Protein AF-A0AAN0NEW0-F1 (afdb_monomer)

Sequence (200 aa):
MQKIYENGGMSIIAPVAFVFGSNIGTTITKIFASIGGSASARRASLFHTLFNVFGAVIMMFFIVPYSNFILYVNGMMGGSNAMAIGVAHFFFNLIFCILVIPFVPSFIKLLKVIIPGEDKIKNRDKLEPLDEEIISRFPEGALRLVKDRTIVMVDLVHESLEASQSYLRTKDKEDYDVVMQLEEMVNKIDTNLTAYLRKL

Structure (mmCIF, N/CA/C/O backbone):
data_AF-A0AAN0NEW0-F1
#
_entry.id   AF-A0AAN0NEW0-F1
#
loop_
_atom_site.group_PDB
_atom_site.id
_atom_site.type_symbol
_atom_site.label_atom_id
_atom_site.label_alt_id
_atom_site.label_comp_id
_atom_site.label_asym_id
_atom_site.label_entity_id
_atom_site.label_seq_id
_atom_site.pdbx_PDB_ins_code
_atom_site.Cartn_x
_atom_site.Cartn_y
_atom_site.Cartn_z
_atom_site.occupancy
_atom_site.B_iso_or_equiv
_atom_site.auth_seq_id
_atom_site.auth_comp_id
_atom_site.auth_asym_id
_atom_site.auth_atom_id
_atom_site.pdbx_PDB_model_num
ATOM 1 N N . MET A 1 1 ? 22.037 -11.808 -15.648 1.00 68.69 1 MET A N 1
ATOM 2 C CA . MET A 1 1 ? 21.034 -11.279 -16.592 1.00 68.69 1 MET A CA 1
ATOM 3 C C . MET A 1 1 ? 21.411 -9.868 -17.028 1.00 68.69 1 MET A C 1
ATOM 5 O O . MET A 1 1 ? 21.916 -9.725 -18.128 1.00 68.69 1 MET A O 1
ATOM 9 N N . GLN A 1 2 ? 21.334 -8.875 -16.137 1.00 73.94 2 GLN A N 1
ATOM 10 C CA . GLN A 1 2 ? 21.764 -7.495 -16.402 1.00 73.94 2 GLN A CA 1
ATOM 11 C C . GLN A 1 2 ? 23.167 -7.390 -17.038 1.00 73.94 2 GLN A C 1
ATOM 13 O O . GLN A 1 2 ? 23.287 -6.849 -18.128 1.00 73.94 2 GLN A O 1
ATOM 18 N N . LYS A 1 3 ? 24.184 -8.055 -16.468 1.00 77.31 3 LYS A N 1
ATOM 19 C CA . LYS A 1 3 ? 25.544 -8.109 -17.048 1.00 77.31 3 LYS A CA 1
ATOM 20 C C . LYS A 1 3 ? 25.629 -8.702 -18.467 1.00 77.31 3 LYS A C 1
ATOM 22 O O . LYS A 1 3 ? 26.545 -8.384 -19.212 1.00 77.31 3 LYS A O 1
ATOM 27 N N . ILE A 1 4 ? 24.706 -9.590 -18.844 1.00 78.44 4 ILE A N 1
ATOM 28 C CA . ILE A 1 4 ? 24.683 -10.216 -20.179 1.00 78.44 4 ILE A CA 1
ATOM 29 C C . ILE A 1 4 ? 24.118 -9.223 -21.199 1.00 78.44 4 ILE A C 1
ATOM 31 O O . ILE A 1 4 ? 24.664 -9.095 -22.290 1.00 78.44 4 ILE A O 1
ATOM 35 N N . TYR A 1 5 ? 23.068 -8.484 -20.827 1.00 81.56 5 TYR A N 1
ATOM 36 C CA . TYR A 1 5 ? 22.511 -7.413 -21.653 1.00 81.56 5 TYR A CA 1
ATOM 37 C C . TYR A 1 5 ? 23.454 -6.211 -21.776 1.00 81.56 5 TYR A C 1
ATOM 39 O O . TYR A 1 5 ? 23.641 -5.676 -22.866 1.00 81.56 5 TYR A O 1
ATOM 47 N N . GLU A 1 6 ? 24.108 -5.824 -20.680 1.00 77.31 6 GLU A N 1
ATOM 48 C CA . GLU A 1 6 ? 25.121 -4.763 -20.670 1.00 77.31 6 GLU A CA 1
ATOM 49 C C . GLU A 1 6 ? 26.241 -5.038 -21.679 1.00 77.31 6 GLU A C 1
ATOM 51 O O . GLU A 1 6 ? 26.616 -4.142 -22.428 1.00 77.31 6 GLU A O 1
ATOM 56 N N . ASN A 1 7 ? 26.678 -6.295 -21.784 1.00 81.50 7 ASN A N 1
ATOM 57 C CA . ASN A 1 7 ? 27.694 -6.736 -22.741 1.00 81.50 7 ASN A CA 1
ATOM 58 C C . ASN A 1 7 ? 27.144 -7.040 -24.153 1.00 81.50 7 ASN A C 1
ATOM 60 O O . ASN A 1 7 ? 27.862 -7.599 -24.977 1.00 81.50 7 ASN A O 1
ATOM 64 N N . GLY A 1 8 ? 25.873 -6.732 -24.437 1.00 78.12 8 GLY A N 1
ATOM 65 C CA . GLY A 1 8 ? 25.247 -6.950 -25.748 1.00 78.12 8 GLY A CA 1
ATOM 66 C C . GLY A 1 8 ? 24.925 -8.412 -26.082 1.00 78.12 8 GLY A C 1
ATOM 67 O O . GLY A 1 8 ? 24.536 -8.716 -27.204 1.00 78.12 8 GLY A O 1
ATOM 68 N N . GLY A 1 9 ? 25.049 -9.329 -25.120 1.00 78.62 9 GLY A N 1
ATOM 69 C CA . GLY A 1 9 ? 24.850 -10.767 -25.322 1.00 78.62 9 GLY A CA 1
ATOM 70 C C . GLY A 1 9 ? 23.386 -11.214 -25.408 1.00 78.62 9 GLY A C 1
ATOM 71 O O . GLY A 1 9 ? 23.127 -12.407 -25.542 1.00 78.62 9 GLY A O 1
ATOM 72 N N . MET A 1 10 ? 22.419 -10.297 -25.288 1.00 84.81 10 MET A N 1
ATOM 73 C CA . MET A 1 10 ? 20.991 -10.606 -25.415 1.00 84.81 10 MET A CA 1
ATOM 74 C C . MET A 1 10 ? 20.164 -9.388 -25.847 1.00 84.81 10 MET A C 1
ATOM 76 O O . MET A 1 10 ? 20.589 -8.250 -25.681 1.00 84.81 10 MET A O 1
ATOM 80 N N . SER A 1 11 ? 18.960 -9.625 -26.375 1.00 87.50 11 SER A N 1
ATOM 81 C CA . SER A 1 11 ? 17.995 -8.567 -26.712 1.00 87.50 11 SER A CA 1
ATOM 82 C C . SER A 1 11 ? 17.301 -8.006 -25.463 1.00 87.50 11 SER A C 1
ATOM 84 O O . SER A 1 11 ? 17.088 -8.741 -24.499 1.00 87.50 11 SER A O 1
ATOM 86 N N . ILE A 1 12 ? 16.881 -6.734 -25.513 1.00 88.75 12 ILE A N 1
ATOM 87 C CA . ILE A 1 12 ? 16.161 -6.005 -24.445 1.00 88.75 12 ILE A CA 1
ATOM 88 C C . ILE A 1 12 ? 14.843 -6.677 -24.013 1.00 88.75 12 ILE A C 1
ATOM 90 O O . ILE A 1 12 ? 14.395 -6.490 -22.883 1.00 88.75 12 ILE A O 1
ATOM 94 N N . ILE A 1 13 ? 14.263 -7.525 -24.868 1.00 91.50 13 ILE A N 1
ATOM 95 C CA . ILE A 1 13 ? 13.018 -8.256 -24.586 1.00 91.50 13 ILE A CA 1
ATOM 96 C C . ILE A 1 13 ? 13.160 -9.117 -23.328 1.00 91.50 13 ILE A C 1
ATOM 98 O O . ILE A 1 13 ? 12.266 -9.156 -22.487 1.00 91.50 13 ILE A O 1
ATOM 102 N N . ALA A 1 14 ? 14.294 -9.796 -23.170 1.00 91.19 14 ALA A N 1
ATOM 103 C CA . ALA A 1 14 ? 14.506 -10.662 -22.022 1.00 91.19 14 ALA A CA 1
ATOM 104 C C . ALA A 1 14 ? 14.656 -9.858 -20.711 1.00 91.19 14 ALA A C 1
ATOM 106 O O . ALA A 1 14 ? 13.992 -10.219 -19.737 1.00 91.19 14 ALA A O 1
ATOM 107 N N . PRO A 1 15 ? 15.465 -8.774 -20.640 1.00 90.81 15 PRO A N 1
ATOM 108 C CA . PRO A 1 15 ? 15.496 -7.908 -19.462 1.00 90.81 15 PRO A CA 1
ATOM 109 C C . PRO A 1 15 ? 14.122 -7.341 -19.112 1.00 90.81 15 PRO A C 1
ATOM 111 O O . PRO A 1 15 ? 13.747 -7.358 -17.945 1.00 90.81 15 PRO A O 1
ATOM 114 N N . VAL A 1 16 ? 13.338 -6.925 -20.108 1.00 93.38 16 VAL A N 1
ATOM 115 C CA . VAL A 1 16 ? 11.961 -6.444 -19.920 1.00 93.38 16 VAL A CA 1
ATOM 116 C C . VAL A 1 16 ? 11.040 -7.531 -19.350 1.00 93.38 16 VAL A C 1
ATOM 118 O O . VAL A 1 16 ? 10.308 -7.271 -18.397 1.00 93.38 16 VAL A O 1
ATOM 121 N N . ALA A 1 17 ? 11.099 -8.765 -19.857 1.00 92.69 17 ALA A N 1
ATOM 122 C CA . ALA A 1 17 ? 10.340 -9.881 -19.283 1.00 92.69 17 ALA A CA 1
ATOM 123 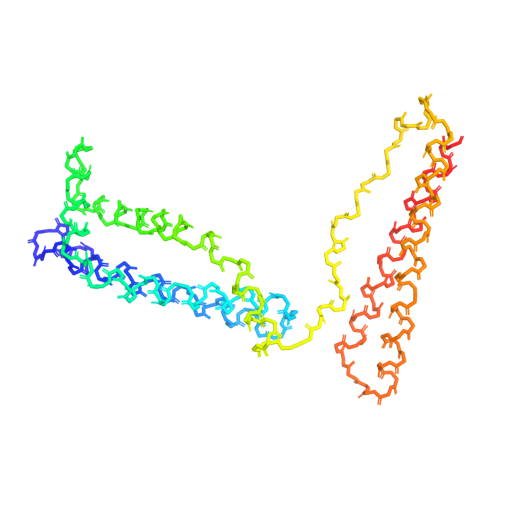C C . ALA A 1 17 ? 10.710 -10.118 -17.808 1.00 92.69 17 ALA A C 1
ATOM 125 O O . ALA A 1 17 ? 9.843 -10.376 -16.970 1.00 92.69 17 ALA A O 1
ATOM 126 N N . PHE A 1 18 ? 11.997 -9.985 -17.472 1.00 91.94 18 PHE A N 1
ATOM 127 C CA . PHE A 1 18 ? 12.466 -10.088 -16.093 1.00 91.94 18 PHE A CA 1
ATOM 128 C C . PHE A 1 18 ? 11.947 -8.940 -15.216 1.00 91.94 18 PHE A C 1
ATOM 130 O O . PHE A 1 18 ? 11.547 -9.187 -14.081 1.00 91.94 18 PHE A O 1
ATOM 137 N N . VAL A 1 19 ? 11.886 -7.710 -15.741 1.00 91.94 19 VAL A N 1
ATOM 138 C CA . VAL A 1 19 ? 11.247 -6.565 -15.068 1.00 91.94 19 VAL A CA 1
ATOM 139 C C . VAL A 1 19 ? 9.801 -6.900 -14.695 1.00 91.94 19 VAL A C 1
ATOM 141 O O . VAL A 1 19 ? 9.413 -6.723 -13.540 1.00 91.94 19 VAL A O 1
ATOM 144 N N . PHE A 1 20 ? 9.019 -7.453 -15.628 1.00 93.00 20 PHE A N 1
ATOM 145 C CA . PHE A 1 20 ? 7.628 -7.839 -15.363 1.00 93.00 20 PHE A CA 1
ATOM 146 C C . PHE A 1 20 ? 7.534 -8.912 -14.272 1.00 93.00 20 PHE A C 1
ATOM 148 O O . PHE A 1 20 ? 6.753 -8.768 -13.333 1.00 93.00 20 PHE A O 1
ATOM 155 N N . GLY A 1 21 ? 8.378 -9.947 -14.339 1.00 91.38 21 GLY A N 1
ATOM 156 C CA . GLY A 1 21 ? 8.444 -10.989 -13.311 1.00 91.38 21 GLY A CA 1
ATOM 157 C C . GLY A 1 21 ? 8.857 -10.458 -11.933 1.00 91.38 21 GLY A C 1
ATOM 158 O O . GLY A 1 21 ? 8.284 -10.857 -10.921 1.00 91.38 21 GLY A O 1
ATOM 159 N N . SER A 1 22 ? 9.797 -9.513 -11.878 1.00 90.50 22 SER A N 1
ATOM 160 C CA . SER A 1 22 ? 10.233 -8.860 -10.637 1.00 90.50 22 SER A CA 1
ATOM 161 C C . SER A 1 22 ? 9.101 -8.056 -9.980 1.00 90.50 22 SER A C 1
ATOM 163 O O . SER A 1 22 ? 8.902 -8.130 -8.765 1.00 90.50 22 SER A O 1
ATOM 165 N N . ASN A 1 23 ? 8.281 -7.361 -10.776 1.00 87.50 23 ASN A N 1
ATOM 166 C CA . ASN A 1 23 ? 7.107 -6.648 -10.262 1.00 87.50 23 ASN A CA 1
ATOM 167 C C . ASN A 1 23 ? 6.055 -7.595 -9.665 1.00 87.50 23 ASN A C 1
ATOM 169 O O . ASN A 1 23 ? 5.386 -7.220 -8.707 1.00 87.50 23 ASN A O 1
ATOM 173 N N . ILE A 1 24 ? 5.952 -8.836 -10.152 1.00 90.81 24 ILE A N 1
ATOM 174 C CA . ILE A 1 24 ? 5.159 -9.880 -9.485 1.00 90.81 24 ILE A CA 1
ATOM 175 C C . ILE A 1 24 ? 5.851 -10.325 -8.190 1.00 90.81 24 ILE A C 1
ATOM 177 O O . ILE A 1 24 ? 5.237 -10.314 -7.124 1.00 90.81 24 ILE A O 1
ATOM 181 N N . GLY A 1 25 ? 7.135 -10.686 -8.257 1.00 88.56 25 GLY A N 1
ATOM 182 C CA . GLY A 1 25 ? 7.880 -11.254 -7.129 1.00 88.56 25 GLY A CA 1
ATOM 183 C C . GLY A 1 25 ? 7.919 -10.350 -5.893 1.00 88.56 25 GLY A C 1
ATOM 184 O O . GLY A 1 25 ? 7.732 -10.824 -4.774 1.00 88.56 25 GLY A O 1
ATOM 185 N N . THR A 1 26 ? 8.068 -9.036 -6.080 1.00 88.75 26 THR A N 1
ATOM 186 C CA . THR A 1 26 ? 8.086 -8.048 -4.981 1.00 88.75 26 THR A CA 1
ATOM 187 C C . THR A 1 26 ? 6.772 -7.953 -4.195 1.00 88.75 26 THR A C 1
ATOM 189 O O . THR A 1 26 ? 6.760 -7.436 -3.076 1.00 88.75 26 THR A O 1
ATOM 192 N N . THR A 1 27 ? 5.661 -8.469 -4.731 1.00 90.12 27 THR A N 1
ATOM 193 C CA . THR A 1 27 ? 4.361 -8.451 -4.037 1.00 90.12 27 THR A CA 1
ATOM 194 C C . THR A 1 27 ? 4.189 -9.567 -3.018 1.00 90.12 27 THR A C 1
ATOM 196 O O . THR A 1 27 ? 3.452 -9.393 -2.048 1.00 90.12 27 THR A O 1
ATOM 199 N N . ILE A 1 28 ? 4.920 -10.673 -3.170 1.00 88.88 28 ILE A N 1
ATOM 200 C CA . ILE A 1 28 ? 4.815 -11.844 -2.292 1.00 88.88 28 ILE A CA 1
ATOM 201 C C . ILE A 1 28 ? 5.146 -11.464 -0.844 1.00 88.88 28 ILE A C 1
ATOM 203 O O . ILE A 1 28 ? 4.418 -11.825 0.080 1.00 88.88 28 ILE A O 1
ATOM 207 N N . THR A 1 29 ? 6.183 -10.650 -0.636 1.00 86.50 29 THR A N 1
ATOM 208 C CA . THR A 1 29 ? 6.555 -10.156 0.698 1.00 86.50 29 THR A CA 1
ATOM 209 C C . THR A 1 29 ? 5.433 -9.342 1.345 1.00 86.50 29 THR A C 1
ATOM 211 O O . THR A 1 29 ? 5.229 -9.440 2.551 1.00 86.50 29 THR A O 1
ATOM 214 N N . LYS A 1 30 ? 4.659 -8.577 0.562 1.00 85.81 30 LYS A N 1
ATOM 215 C CA . LYS A 1 30 ? 3.513 -7.809 1.079 1.00 85.81 30 LYS A CA 1
ATOM 216 C C . LYS A 1 30 ? 2.357 -8.709 1.493 1.00 85.81 30 LYS A C 1
ATOM 218 O O . LYS A 1 30 ? 1.682 -8.396 2.469 1.00 85.81 30 LYS A O 1
ATOM 223 N N . ILE A 1 31 ? 2.136 -9.815 0.779 1.00 89.75 31 ILE A N 1
ATOM 224 C CA . ILE A 1 31 ? 1.160 -10.824 1.201 1.00 89.75 31 ILE A CA 1
ATOM 225 C C . ILE A 1 31 ? 1.572 -11.379 2.560 1.00 89.75 31 ILE A C 1
ATOM 227 O O . ILE A 1 31 ? 0.778 -11.288 3.493 1.00 89.75 31 ILE A O 1
ATOM 231 N N . PHE A 1 32 ? 2.812 -11.859 2.701 1.00 88.75 32 PHE A N 1
ATOM 232 C CA . PHE A 1 32 ? 3.301 -12.392 3.975 1.00 88.75 32 PHE A CA 1
ATOM 233 C C . PHE A 1 32 ? 3.226 -11.366 5.107 1.00 88.75 32 PHE A C 1
ATOM 235 O O . PHE A 1 32 ? 2.726 -11.689 6.178 1.00 88.75 32 PHE A O 1
ATOM 242 N N . ALA A 1 33 ? 3.629 -10.118 4.855 1.00 80.81 33 ALA A N 1
ATOM 243 C CA . ALA A 1 33 ? 3.559 -9.039 5.839 1.00 80.81 33 ALA A CA 1
ATOM 244 C C . ALA A 1 33 ? 2.123 -8.688 6.269 1.00 80.81 33 ALA A C 1
ATOM 246 O O . ALA A 1 33 ? 1.928 -8.119 7.337 1.00 80.81 33 ALA A O 1
ATOM 247 N N . SER A 1 34 ? 1.116 -9.005 5.450 1.00 86.50 34 SER A N 1
ATOM 248 C CA . SER A 1 34 ? -0.291 -8.769 5.790 1.00 86.50 34 SER A CA 1
ATOM 249 C C . SER A 1 34 ? -0.950 -9.918 6.558 1.00 86.50 34 SER A C 1
ATOM 251 O O . SER A 1 34 ? -2.066 -9.753 7.053 1.00 86.50 34 SER A O 1
ATOM 253 N N . ILE A 1 35 ? -0.296 -11.082 6.663 1.00 83.25 35 ILE A N 1
ATOM 254 C CA . ILE A 1 35 ? -0.804 -12.209 7.452 1.00 83.25 35 ILE A CA 1
ATOM 255 C C . ILE A 1 35 ? -0.769 -11.808 8.931 1.00 83.25 35 ILE A C 1
ATOM 257 O O . ILE A 1 35 ? 0.283 -11.462 9.455 1.00 83.25 35 ILE A O 1
ATOM 261 N N . GLY A 1 36 ? -1.930 -11.836 9.590 1.00 73.38 36 GLY A N 1
ATOM 262 C CA . GLY A 1 36 ? -2.089 -11.354 10.968 1.00 73.38 36 GLY A CA 1
ATOM 263 C C . GLY A 1 36 ? -2.292 -9.839 11.099 1.00 73.38 36 GLY A C 1
ATOM 264 O O . GLY A 1 36 ? -2.377 -9.339 12.213 1.00 73.38 36 GLY A O 1
ATOM 265 N N . GLY A 1 37 ? -2.376 -9.103 9.984 1.00 73.25 37 GLY A N 1
ATOM 266 C CA . GLY A 1 37 ? -2.758 -7.690 9.970 1.00 73.25 37 GLY A CA 1
ATOM 267 C C . GLY A 1 37 ? -4.266 -7.469 9.793 1.00 73.25 37 GLY A C 1
ATOM 268 O O . GLY A 1 37 ? -5.040 -8.403 9.553 1.00 73.25 37 GLY A O 1
ATOM 269 N N . SER A 1 38 ? -4.678 -6.198 9.830 1.00 78.06 38 SER A N 1
ATOM 270 C CA . SER A 1 38 ? -6.080 -5.791 9.671 1.00 78.06 38 SER A CA 1
ATOM 271 C C . SER A 1 38 ? -6.702 -6.272 8.345 1.00 78.06 38 SER A C 1
ATOM 273 O O . SER A 1 38 ? -6.009 -6.622 7.381 1.00 78.06 38 SER A O 1
ATOM 275 N N . ALA A 1 39 ? -8.033 -6.302 8.253 1.00 81.75 39 ALA A N 1
ATOM 276 C CA . ALA A 1 39 ? -8.728 -6.574 6.997 1.00 81.75 39 ALA A CA 1
ATOM 277 C C . ALA A 1 39 ? -8.363 -5.547 5.907 1.00 81.75 39 ALA A C 1
ATOM 279 O O . ALA A 1 39 ? -8.205 -5.943 4.752 1.00 81.75 39 ALA A O 1
ATOM 280 N N . SER A 1 40 ? -8.144 -4.263 6.223 1.00 81.00 40 SER A N 1
ATOM 281 C CA .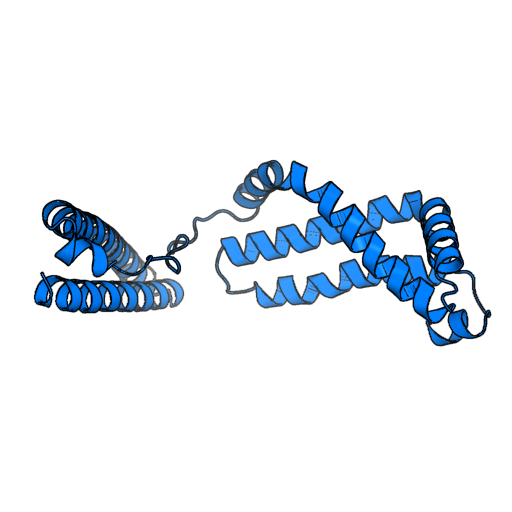 SER A 1 40 ? -7.648 -3.298 5.221 1.00 81.00 40 SER A CA 1
ATOM 282 C C . SER A 1 40 ? -6.214 -3.586 4.795 1.00 81.00 40 SER A C 1
ATOM 284 O O . SER A 1 40 ? -5.931 -3.494 3.602 1.00 81.00 40 SER A O 1
ATOM 286 N N . ALA A 1 41 ? -5.326 -3.987 5.711 1.00 82.75 41 ALA A N 1
ATOM 287 C CA . ALA A 1 41 ? -3.955 -4.368 5.363 1.00 82.75 41 ALA A CA 1
ATOM 288 C C . ALA A 1 41 ? -3.936 -5.572 4.404 1.00 82.75 41 ALA A C 1
ATOM 290 O O . ALA A 1 41 ? -3.259 -5.540 3.373 1.00 82.75 41 ALA A O 1
ATOM 291 N N . ARG A 1 42 ? -4.757 -6.593 4.683 1.00 88.12 42 ARG A N 1
ATOM 292 C CA . ARG A 1 42 ? -4.940 -7.768 3.814 1.00 88.12 42 ARG A CA 1
ATOM 293 C C . ARG A 1 42 ? -5.585 -7.414 2.470 1.00 88.12 42 ARG A C 1
ATOM 295 O O . ARG A 1 42 ? -5.179 -7.929 1.432 1.00 88.12 42 ARG A O 1
ATOM 302 N N . ARG A 1 43 ? -6.564 -6.503 2.444 1.00 90.06 43 ARG A N 1
ATOM 303 C CA . ARG A 1 43 ? -7.159 -6.011 1.186 1.00 90.06 43 ARG A CA 1
ATOM 304 C C . ARG A 1 43 ? -6.154 -5.220 0.356 1.00 90.06 43 ARG A C 1
ATOM 306 O O . ARG A 1 43 ? -6.116 -5.402 -0.856 1.00 90.06 43 ARG A O 1
ATOM 313 N N . ALA A 1 44 ? -5.337 -4.375 0.979 1.00 88.56 44 ALA A N 1
ATOM 314 C CA . ALA A 1 44 ? -4.316 -3.588 0.294 1.00 88.56 44 ALA A CA 1
ATOM 315 C C . ALA A 1 44 ? -3.198 -4.472 -0.283 1.00 88.56 44 ALA A C 1
ATOM 317 O O . ALA A 1 44 ? -2.770 -4.250 -1.418 1.00 88.56 44 ALA A O 1
ATOM 318 N N . SER A 1 45 ? -2.751 -5.498 0.450 1.00 91.25 45 SER A N 1
ATOM 319 C CA . SER A 1 45 ? -1.758 -6.455 -0.054 1.00 91.25 45 SER A CA 1
ATOM 320 C C . SER A 1 45 ? -2.308 -7.285 -1.217 1.00 91.25 45 SER A C 1
ATOM 322 O O . SER A 1 45 ? -1.633 -7.431 -2.242 1.00 91.25 45 SER A O 1
ATOM 324 N N . LEU A 1 46 ? -3.555 -7.757 -1.111 1.00 91.75 46 LEU A N 1
ATOM 325 C CA . LEU A 1 46 ? -4.224 -8.508 -2.170 1.00 91.75 46 LEU A CA 1
ATOM 326 C C . LEU A 1 46 ? -4.471 -7.641 -3.410 1.00 91.75 46 LEU A C 1
ATOM 328 O O . LEU A 1 46 ? -4.176 -8.079 -4.519 1.00 91.75 46 LEU A O 1
ATOM 332 N N . PHE A 1 47 ? -4.934 -6.399 -3.228 1.00 91.25 47 PHE A N 1
ATOM 333 C CA . PHE A 1 47 ? -5.048 -5.401 -4.294 1.00 91.25 47 PHE A CA 1
ATOM 334 C C . PHE A 1 47 ? -3.721 -5.265 -5.040 1.00 91.25 47 PHE A C 1
ATOM 336 O O . PHE A 1 47 ? -3.653 -5.482 -6.247 1.00 91.25 47 PHE A O 1
ATOM 343 N N . HIS A 1 48 ? -2.651 -4.956 -4.305 1.00 90.31 48 HIS A N 1
ATOM 344 C CA . HIS A 1 48 ? -1.340 -4.703 -4.887 1.00 90.31 48 HIS A CA 1
ATOM 345 C C . HIS A 1 48 ? -0.823 -5.914 -5.675 1.00 90.31 48 HIS A C 1
ATOM 347 O O . HIS A 1 48 ? -0.263 -5.760 -6.758 1.00 90.31 48 HIS A O 1
ATOM 353 N N . THR A 1 49 ? -1.051 -7.120 -5.157 1.00 91.38 49 THR A N 1
ATOM 354 C CA . THR A 1 49 ? -0.614 -8.363 -5.802 1.00 91.38 49 THR A CA 1
ATOM 355 C C . THR A 1 49 ? -1.408 -8.664 -7.067 1.00 91.38 49 THR A C 1
ATOM 357 O O . THR A 1 49 ? -0.811 -8.869 -8.122 1.00 91.38 49 THR A O 1
ATOM 360 N N . LEU A 1 50 ? -2.743 -8.645 -6.994 1.00 90.38 50 LEU A N 1
ATOM 361 C CA . LEU A 1 50 ? -3.603 -8.933 -8.145 1.00 90.38 50 LEU A CA 1
ATOM 362 C C . LEU A 1 50 ? -3.338 -7.968 -9.294 1.00 90.38 50 LEU A C 1
ATOM 364 O O . LEU A 1 50 ? -3.227 -8.395 -10.442 1.00 90.38 50 LEU A O 1
ATOM 368 N N . PHE A 1 51 ? -3.184 -6.682 -8.984 1.00 87.81 51 PHE A N 1
ATOM 369 C CA . PHE A 1 51 ? -2.873 -5.698 -10.002 1.00 87.81 51 PHE A CA 1
ATOM 370 C C . PHE A 1 51 ? -1.491 -5.942 -10.606 1.00 87.81 51 PHE A C 1
ATOM 372 O O . PHE A 1 51 ? -1.395 -5.968 -11.826 1.00 87.81 51 PHE A O 1
ATOM 379 N N . ASN A 1 52 ? -0.433 -6.177 -9.820 1.00 89.25 52 ASN A N 1
ATOM 380 C CA . ASN A 1 52 ? 0.901 -6.398 -10.398 1.00 89.25 52 ASN A CA 1
ATOM 381 C C . ASN A 1 52 ? 0.965 -7.663 -11.260 1.00 89.25 52 ASN A C 1
ATOM 383 O O . ASN A 1 52 ? 1.598 -7.647 -12.313 1.00 89.25 52 ASN A O 1
ATOM 387 N N . VAL A 1 53 ? 0.264 -8.729 -10.864 1.00 91.31 53 VAL A N 1
ATOM 388 C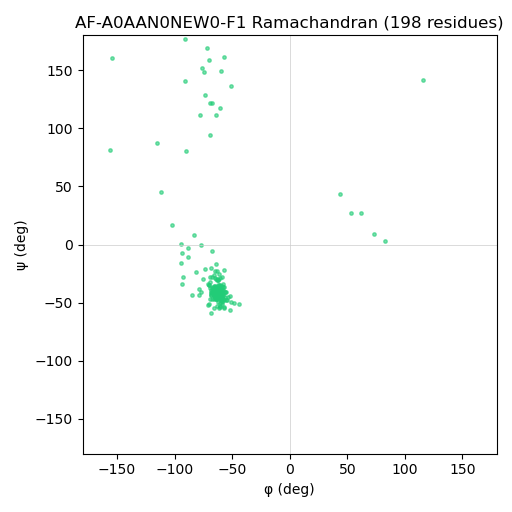 CA . VAL A 1 53 ? 0.119 -9.941 -11.684 1.00 91.31 53 VAL A CA 1
ATOM 389 C C . VAL A 1 53 ? -0.612 -9.624 -12.984 1.00 91.31 53 VAL A C 1
ATOM 391 O O . VAL A 1 53 ? -0.101 -9.915 -14.062 1.00 91.31 53 VAL A O 1
ATOM 394 N N . PHE A 1 54 ? -1.782 -8.993 -12.906 1.00 90.19 54 PHE A N 1
ATOM 395 C CA . PHE A 1 54 ? -2.590 -8.691 -14.085 1.00 90.19 54 PHE A CA 1
ATOM 396 C C . PHE A 1 54 ? -1.883 -7.719 -15.040 1.00 90.19 54 PHE A C 1
ATOM 398 O O . PHE A 1 54 ? -1.862 -7.941 -16.248 1.00 90.19 54 PHE A O 1
ATOM 405 N N . GLY A 1 55 ? -1.237 -6.685 -14.499 1.00 88.12 55 GLY A N 1
ATOM 406 C CA . GLY A 1 55 ? -0.446 -5.719 -15.255 1.00 88.12 55 GLY A CA 1
ATOM 407 C C . GLY A 1 55 ? 0.746 -6.365 -15.953 1.00 88.12 55 GLY A C 1
ATOM 408 O O . GLY A 1 55 ? 0.956 -6.122 -17.138 1.00 88.12 55 GLY A O 1
ATOM 409 N N . ALA A 1 56 ? 1.485 -7.238 -15.263 1.00 91.06 56 ALA A N 1
ATOM 410 C CA . ALA A 1 56 ? 2.582 -7.992 -15.864 1.00 91.06 56 ALA A CA 1
ATOM 411 C C . ALA A 1 56 ? 2.097 -8.937 -16.976 1.00 91.06 56 ALA A C 1
ATOM 413 O O . ALA A 1 56 ? 2.715 -8.992 -18.037 1.00 91.06 56 ALA A O 1
ATOM 414 N N . VAL A 1 57 ? 0.971 -9.633 -16.773 1.00 91.50 57 VAL A N 1
ATOM 415 C CA . VAL A 1 57 ? 0.370 -10.517 -17.786 1.00 91.50 57 VAL A CA 1
ATOM 416 C C . VAL A 1 57 ? -0.084 -9.727 -19.014 1.00 91.50 57 VAL A C 1
ATOM 418 O O . VAL A 1 57 ? 0.241 -10.119 -20.131 1.00 91.50 57 VAL A O 1
ATOM 421 N N . ILE A 1 58 ? -0.775 -8.597 -18.836 1.00 90.56 58 ILE A N 1
ATOM 422 C CA . ILE A 1 58 ? -1.176 -7.728 -19.954 1.00 90.56 58 ILE A CA 1
ATOM 423 C C . ILE A 1 58 ? 0.054 -7.223 -20.702 1.00 90.56 58 ILE A C 1
ATOM 425 O O . ILE A 1 58 ? 0.131 -7.360 -21.920 1.00 90.56 58 ILE A O 1
ATOM 429 N N . MET A 1 59 ? 1.033 -6.670 -19.985 1.00 90.69 59 MET A N 1
ATOM 430 C CA . MET A 1 59 ? 2.248 -6.125 -20.590 1.00 90.69 59 MET A CA 1
ATOM 431 C C . MET A 1 59 ? 3.063 -7.185 -21.332 1.00 90.69 59 MET A C 1
ATOM 433 O O . MET A 1 59 ? 3.747 -6.850 -22.296 1.00 90.69 59 MET A O 1
ATOM 437 N N . MET A 1 60 ? 2.944 -8.462 -20.959 1.00 91.62 60 MET A N 1
ATOM 438 C CA . MET A 1 60 ? 3.563 -9.564 -21.692 1.00 91.62 60 MET A CA 1
ATOM 439 C C . MET A 1 60 ? 3.055 -9.661 -23.138 1.00 91.62 60 MET A C 1
ATOM 441 O O . MET A 1 60 ? 3.852 -9.882 -24.047 1.00 91.62 60 MET A O 1
ATOM 445 N N . PHE A 1 61 ? 1.763 -9.416 -23.388 1.00 93.44 61 PHE A N 1
ATOM 446 C CA . PHE A 1 61 ? 1.222 -9.363 -24.755 1.00 93.44 61 PHE A CA 1
ATOM 447 C C . PHE A 1 61 ? 1.780 -8.181 -25.561 1.00 93.44 61 PHE A C 1
ATOM 449 O O . PHE A 1 61 ? 1.891 -8.256 -26.782 1.00 93.44 61 PHE A O 1
ATOM 456 N N . PHE A 1 62 ? 2.184 -7.108 -24.878 1.00 93.88 62 PHE A N 1
ATOM 457 C CA . PHE A 1 62 ? 2.757 -5.901 -25.475 1.00 93.88 62 PHE A CA 1
ATOM 458 C C . PHE A 1 62 ? 4.282 -5.832 -25.340 1.00 93.88 62 PHE A C 1
ATOM 460 O O . PHE A 1 62 ? 4.868 -4.768 -25.540 1.00 93.88 62 PHE A O 1
ATOM 467 N N . ILE A 1 63 ? 4.958 -6.945 -25.038 1.00 94.38 63 ILE A N 1
ATOM 468 C CA . ILE A 1 63 ? 6.385 -6.920 -24.702 1.00 94.38 63 ILE A CA 1
ATOM 469 C C . ILE A 1 63 ? 7.258 -6.369 -25.836 1.00 94.38 63 ILE A C 1
ATOM 471 O O . ILE A 1 63 ? 8.217 -5.645 -25.578 1.00 94.38 63 ILE A O 1
ATOM 475 N N . VAL A 1 64 ? 6.909 -6.657 -27.092 1.00 94.88 64 VAL A N 1
ATOM 476 C CA . VAL A 1 64 ? 7.633 -6.170 -28.276 1.00 94.88 64 VAL A CA 1
ATOM 477 C C . VAL A 1 64 ? 7.476 -4.653 -28.461 1.00 94.88 64 VAL A C 1
ATOM 479 O O . VAL A 1 64 ? 8.498 -3.962 -28.432 1.00 94.88 64 VAL A O 1
ATOM 482 N N . PRO A 1 65 ? 6.256 -4.088 -28.608 1.00 95.62 65 PRO A N 1
ATOM 483 C CA . PRO A 1 65 ? 6.101 -2.639 -28.749 1.00 95.62 65 PRO A CA 1
ATOM 484 C C . PRO A 1 65 ? 6.612 -1.876 -27.523 1.00 95.62 65 PRO A C 1
ATOM 486 O O . PRO A 1 65 ? 7.225 -0.821 -27.673 1.00 95.62 65 PRO A O 1
ATOM 489 N N . TYR A 1 66 ? 6.446 -2.435 -26.323 1.00 95.62 66 TYR A N 1
ATOM 490 C CA . TYR A 1 66 ? 6.995 -1.861 -25.103 1.00 95.62 66 TYR A CA 1
ATOM 491 C C . TYR A 1 66 ? 8.529 -1.822 -25.126 1.00 95.62 66 TYR A C 1
ATOM 493 O O . TYR A 1 66 ? 9.118 -0.778 -24.867 1.00 95.62 66 TYR A O 1
ATOM 501 N N . SER A 1 67 ? 9.197 -2.916 -25.504 1.00 95.25 67 SER A N 1
ATOM 502 C CA . SER A 1 67 ? 10.666 -2.953 -25.583 1.00 95.25 67 SER A CA 1
ATOM 503 C C . SER A 1 67 ? 11.217 -1.942 -26.591 1.00 95.25 67 SER A C 1
ATOM 505 O O . SER A 1 67 ? 12.207 -1.270 -26.308 1.00 95.25 67 SER A O 1
ATOM 507 N N . ASN A 1 68 ? 10.553 -1.781 -27.740 1.00 95.62 68 ASN A N 1
ATOM 508 C CA . ASN A 1 68 ? 10.922 -0.775 -28.739 1.00 95.62 68 ASN A CA 1
ATOM 509 C C . ASN A 1 68 ? 10.757 0.651 -28.201 1.00 95.62 68 ASN A C 1
ATOM 511 O O . ASN A 1 68 ? 11.627 1.494 -28.412 1.00 95.62 68 ASN A O 1
ATOM 515 N N . PHE A 1 69 ? 9.673 0.910 -27.466 1.00 96.25 69 PHE A N 1
ATOM 516 C CA . PHE A 1 69 ? 9.458 2.186 -26.790 1.00 96.25 69 PHE A CA 1
ATOM 517 C C . PHE A 1 69 ? 10.562 2.484 -25.764 1.00 96.25 69 PHE A C 1
ATOM 519 O O . PHE A 1 69 ? 11.106 3.587 -25.758 1.00 96.25 69 PHE A O 1
ATOM 526 N N . ILE A 1 70 ? 10.961 1.498 -24.953 1.00 96.56 70 ILE A N 1
ATOM 527 C CA . ILE A 1 70 ? 12.060 1.663 -23.991 1.00 96.56 70 ILE A CA 1
ATOM 528 C C . ILE A 1 70 ? 13.382 1.974 -24.696 1.00 96.56 70 ILE A C 1
ATOM 530 O O . ILE A 1 70 ? 14.086 2.887 -24.269 1.00 96.56 70 ILE A O 1
ATOM 534 N N . LEU A 1 71 ? 13.715 1.267 -25.781 1.00 95.12 71 LEU A N 1
ATOM 535 C CA . LEU A 1 71 ? 14.924 1.555 -26.559 1.00 95.12 71 LEU A CA 1
ATOM 536 C C . LEU A 1 71 ? 14.907 2.968 -27.146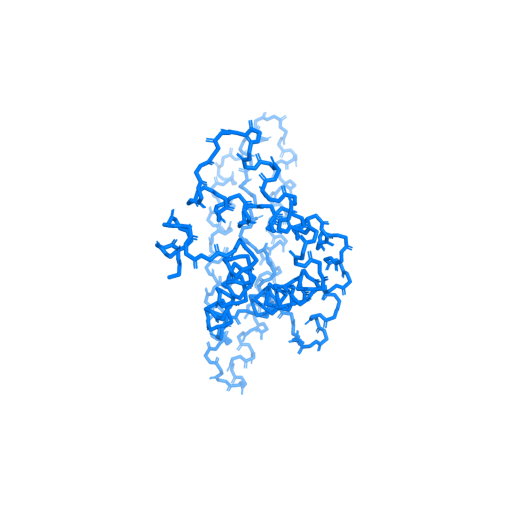 1.00 95.12 71 LEU A C 1
ATOM 538 O O . LEU A 1 71 ? 15.924 3.655 -27.093 1.00 95.12 71 LEU A O 1
ATOM 542 N N . TYR A 1 72 ? 13.760 3.411 -27.664 1.00 96.12 72 TYR A N 1
ATOM 543 C CA . TYR A 1 72 ? 13.592 4.758 -28.199 1.00 96.12 72 TYR A CA 1
ATOM 544 C C . TYR A 1 72 ? 13.834 5.827 -27.125 1.00 96.12 72 TYR A C 1
ATOM 546 O O . TYR A 1 72 ? 14.681 6.700 -27.307 1.00 96.12 72 TYR A O 1
ATOM 554 N N . VAL A 1 73 ? 13.156 5.724 -25.976 1.00 95.75 73 VAL A N 1
ATOM 555 C CA . VAL A 1 73 ? 13.304 6.689 -24.875 1.00 95.75 73 VAL A CA 1
ATOM 556 C C . VAL A 1 73 ? 14.726 6.678 -24.314 1.00 95.75 73 VAL A C 1
ATOM 558 O O . VAL A 1 73 ? 15.324 7.736 -24.131 1.00 95.75 73 VAL A O 1
ATOM 561 N N . ASN A 1 74 ? 15.301 5.494 -24.089 1.00 95.56 74 ASN A N 1
ATOM 562 C CA . ASN A 1 74 ? 16.676 5.367 -23.614 1.00 95.56 74 ASN A CA 1
ATOM 563 C C . ASN A 1 74 ? 17.683 5.973 -24.611 1.00 95.56 74 ASN A C 1
ATOM 565 O O . ASN A 1 74 ? 18.627 6.644 -24.199 1.00 95.56 74 ASN A O 1
ATOM 569 N N . GLY A 1 75 ? 17.453 5.795 -25.916 1.00 93.69 75 GLY A N 1
ATOM 570 C CA . GLY A 1 75 ? 18.266 6.381 -26.982 1.00 93.69 75 GLY A CA 1
ATOM 571 C C . GLY A 1 75 ? 18.212 7.910 -27.015 1.00 93.69 75 GLY A C 1
ATOM 572 O O . GLY A 1 75 ? 19.256 8.544 -27.146 1.00 93.69 75 GLY A O 1
ATOM 573 N N . MET A 1 76 ? 17.036 8.515 -26.807 1.00 94.81 76 MET A N 1
ATOM 574 C CA . MET A 1 76 ? 16.899 9.980 -26.707 1.00 94.81 76 MET A CA 1
ATOM 575 C C . MET A 1 76 ? 17.707 10.575 -25.547 1.00 94.81 76 MET A C 1
ATOM 577 O O . MET A 1 76 ? 18.143 11.719 -25.623 1.00 94.81 76 MET A O 1
ATOM 581 N N . MET A 1 77 ? 17.910 9.802 -24.480 1.00 93.38 77 MET A N 1
ATOM 582 C CA . MET A 1 77 ? 18.683 10.213 -23.306 1.00 93.38 77 MET A CA 1
ATOM 583 C C . MET A 1 77 ? 20.184 9.907 -23.432 1.00 93.38 77 MET A C 1
ATOM 585 O O . MET A 1 77 ? 20.937 10.215 -22.511 1.00 93.38 77 MET A O 1
ATOM 589 N N . GLY A 1 78 ? 20.627 9.269 -24.524 1.00 92.38 78 GLY A N 1
ATOM 590 C CA . GLY A 1 78 ? 21.997 8.759 -24.649 1.00 92.38 78 GLY A CA 1
ATOM 591 C C . GLY A 1 78 ? 22.337 7.682 -23.608 1.00 92.38 78 GLY A C 1
ATOM 592 O O . GLY A 1 78 ? 23.492 7.551 -23.206 1.00 92.38 78 GLY A O 1
ATOM 593 N N . GLY A 1 79 ? 21.330 6.950 -23.122 1.00 89.44 79 GLY A N 1
ATOM 594 C CA . GLY A 1 79 ? 21.461 6.006 -22.017 1.00 89.44 79 GLY A CA 1
ATOM 595 C C . GLY A 1 79 ? 22.174 4.709 -22.398 1.00 89.44 79 GLY A C 1
ATOM 596 O O . GLY A 1 79 ? 22.047 4.203 -23.512 1.00 89.44 79 GLY A O 1
ATOM 597 N N . SER A 1 80 ? 22.893 4.118 -21.444 1.00 91.25 80 SER A N 1
ATOM 598 C CA . SER A 1 80 ? 23.532 2.808 -21.615 1.00 91.25 80 SER A CA 1
ATOM 599 C C . SER A 1 80 ? 22.515 1.655 -21.624 1.00 91.25 80 SER A C 1
ATOM 601 O O . SER A 1 80 ? 21.360 1.813 -21.228 1.00 91.25 80 SER A O 1
ATOM 603 N N . ASN A 1 81 ? 22.954 0.448 -21.993 1.00 87.62 81 ASN A N 1
ATOM 604 C CA . ASN A 1 81 ? 22.128 -0.761 -21.872 1.00 87.62 81 ASN A CA 1
ATOM 605 C C . ASN A 1 81 ? 21.671 -1.002 -20.418 1.00 87.62 81 ASN A C 1
ATOM 607 O O . ASN A 1 81 ? 20.535 -1.398 -20.176 1.00 87.62 81 ASN A O 1
ATOM 611 N N . ALA A 1 82 ? 22.512 -0.703 -19.424 1.00 88.56 82 ALA A N 1
ATOM 612 C CA . ALA A 1 82 ? 22.112 -0.781 -18.017 1.00 88.56 82 ALA A CA 1
ATOM 613 C C . ALA A 1 82 ? 20.945 0.174 -17.706 1.00 88.56 82 ALA A C 1
ATOM 615 O O . ALA A 1 82 ? 19.980 -0.198 -17.035 1.00 88.56 82 ALA A O 1
ATOM 616 N N . MET A 1 83 ? 21.014 1.399 -18.239 1.00 91.69 83 MET A N 1
ATOM 617 C CA . MET A 1 83 ? 19.988 2.422 -18.053 1.00 91.69 83 MET A CA 1
ATOM 618 C C . MET A 1 83 ? 18.650 2.011 -18.671 1.00 91.69 83 MET A C 1
ATOM 620 O O . MET A 1 83 ? 17.614 2.240 -18.048 1.00 91.69 83 MET A O 1
ATOM 624 N N . ALA A 1 84 ? 18.654 1.319 -19.814 1.00 92.94 84 ALA A N 1
ATOM 625 C CA . ALA A 1 84 ? 17.429 0.845 -20.458 1.00 92.94 84 ALA A CA 1
ATOM 626 C C . ALA A 1 84 ? 16.586 -0.065 -19.541 1.00 92.94 84 ALA A C 1
ATOM 628 O O . ALA A 1 84 ? 15.358 0.001 -19.569 1.00 92.94 84 ALA A O 1
ATOM 629 N N . ILE A 1 85 ? 17.220 -0.862 -18.672 1.00 92.38 85 ILE A N 1
ATOM 630 C CA . ILE A 1 85 ? 16.514 -1.689 -17.675 1.00 92.38 85 ILE A CA 1
ATOM 631 C C . ILE A 1 85 ? 15.827 -0.804 -16.623 1.00 92.38 85 ILE A C 1
ATOM 633 O O . ILE A 1 85 ? 14.682 -1.056 -16.244 1.00 92.38 85 ILE A O 1
ATOM 637 N N . GLY A 1 86 ? 16.500 0.255 -16.168 1.00 92.06 86 GLY A N 1
ATOM 638 C CA . GLY A 1 86 ? 15.926 1.232 -15.239 1.00 92.06 86 GLY A CA 1
ATOM 639 C C . GLY A 1 86 ? 14.760 2.009 -15.857 1.00 92.06 86 GLY A C 1
ATOM 640 O O . GLY A 1 86 ? 13.710 2.152 -15.230 1.00 92.06 86 GLY A O 1
ATOM 641 N N . VAL A 1 87 ? 14.912 2.439 -17.113 1.00 94.38 87 VAL A N 1
ATOM 642 C CA . VAL A 1 87 ? 13.861 3.105 -17.899 1.00 94.38 87 VAL A CA 1
ATOM 643 C C . VAL A 1 87 ? 12.654 2.176 -18.064 1.00 94.38 87 VAL A C 1
ATOM 645 O O . VAL A 1 87 ? 11.524 2.613 -17.844 1.00 94.38 87 VAL A O 1
ATOM 648 N N . ALA A 1 88 ? 12.869 0.884 -18.341 1.00 94.38 88 ALA A N 1
ATOM 649 C CA . ALA A 1 88 ? 11.798 -0.112 -18.346 1.00 94.38 88 ALA A CA 1
ATOM 650 C C . ALA A 1 88 ? 11.067 -0.160 -16.993 1.00 94.38 88 ALA A C 1
ATOM 652 O O . ALA A 1 88 ? 9.860 0.062 -16.926 1.00 94.38 88 ALA A O 1
ATOM 653 N N . HIS A 1 89 ? 11.778 -0.356 -15.882 1.00 92.88 89 HIS A N 1
ATOM 654 C CA . HIS A 1 89 ? 11.140 -0.386 -14.560 1.00 92.88 89 HIS A CA 1
ATOM 655 C C . HIS A 1 89 ? 10.293 0.862 -14.270 1.00 92.88 89 HIS A C 1
ATOM 657 O O . HIS A 1 89 ? 9.159 0.743 -13.799 1.00 92.88 89 HIS A O 1
ATOM 663 N N . PHE A 1 90 ? 10.819 2.047 -14.577 1.00 94.25 90 PHE A N 1
ATOM 664 C CA . PHE A 1 90 ? 10.113 3.307 -14.376 1.00 94.25 90 PHE A CA 1
ATOM 665 C C . PHE A 1 90 ? 8.820 3.380 -15.198 1.00 94.25 90 PHE A C 1
ATOM 667 O O . PHE A 1 90 ? 7.742 3.577 -14.635 1.00 94.25 90 PHE A O 1
ATOM 674 N N . PHE A 1 91 ? 8.902 3.170 -16.516 1.00 94.81 91 PHE A N 1
ATOM 675 C CA . PHE A 1 91 ? 7.735 3.288 -17.392 1.00 94.81 91 PHE A CA 1
ATOM 676 C C . PHE A 1 91 ? 6.711 2.181 -17.168 1.00 94.81 91 PHE A C 1
ATOM 678 O O . PHE A 1 91 ? 5.518 2.447 -17.295 1.00 94.81 91 PHE A O 1
ATOM 685 N N . PHE A 1 92 ? 7.136 0.967 -16.798 1.00 91.44 92 PHE A N 1
ATOM 686 C CA . PHE A 1 92 ? 6.197 -0.079 -16.394 1.00 91.44 92 PHE A CA 1
ATOM 687 C C . PHE A 1 92 ? 5.336 0.409 -15.229 1.00 91.44 92 PHE A C 1
ATOM 689 O O . PHE A 1 92 ? 4.114 0.421 -15.342 1.00 91.44 92 PHE A O 1
ATOM 696 N N . ASN A 1 93 ? 5.966 0.878 -14.146 1.00 90.81 93 ASN A N 1
ATOM 697 C CA . ASN A 1 93 ? 5.252 1.343 -12.958 1.00 90.81 93 ASN A CA 1
ATOM 698 C C . ASN A 1 93 ? 4.400 2.587 -13.238 1.00 90.81 93 ASN A C 1
ATOM 700 O O . ASN A 1 93 ? 3.303 2.701 -12.698 1.00 90.81 93 ASN A O 1
ATOM 704 N N . LEU A 1 94 ? 4.869 3.497 -14.098 1.00 93.19 94 LEU A N 1
ATOM 705 C CA . LEU A 1 94 ? 4.125 4.694 -14.489 1.00 93.19 94 LEU A CA 1
ATOM 706 C C . LEU A 1 94 ? 2.856 4.350 -15.276 1.00 93.19 94 LEU A C 1
ATOM 708 O O . LEU A 1 94 ? 1.764 4.764 -14.888 1.00 93.19 94 LEU A O 1
ATOM 712 N N . ILE A 1 95 ? 2.990 3.577 -16.360 1.00 90.62 95 ILE A N 1
ATOM 713 C CA . ILE A 1 95 ? 1.850 3.160 -17.190 1.00 90.62 95 ILE A CA 1
ATOM 714 C C . ILE A 1 95 ? 0.869 2.360 -16.338 1.00 90.62 95 ILE A C 1
ATOM 716 O O . ILE A 1 95 ? -0.335 2.599 -16.372 1.00 90.62 95 ILE A O 1
ATOM 720 N N . PHE A 1 96 ? 1.394 1.444 -15.532 1.00 85.62 96 PHE A N 1
ATOM 721 C CA . PHE A 1 96 ? 0.600 0.639 -14.629 1.00 85.62 96 PHE A CA 1
ATOM 722 C C . PHE A 1 96 ? -0.178 1.488 -13.617 1.00 85.62 96 PHE A C 1
ATOM 724 O O . PHE A 1 96 ? -1.386 1.318 -13.494 1.00 85.62 96 PHE A O 1
ATOM 731 N N . CYS A 1 97 ? 0.462 2.451 -12.951 1.00 87.25 97 CYS A N 1
ATOM 732 C CA . CYS A 1 97 ? -0.206 3.357 -12.015 1.00 87.25 97 CYS A CA 1
ATOM 733 C C . CYS A 1 97 ? -1.387 4.086 -12.678 1.00 87.25 97 CYS A C 1
ATOM 735 O O . CYS A 1 97 ? -2.501 4.066 -12.153 1.00 87.25 97 CYS A O 1
ATOM 737 N N . ILE A 1 98 ? -1.168 4.646 -13.872 1.00 90.88 98 ILE A N 1
ATOM 738 C CA . ILE A 1 98 ? -2.204 5.343 -14.648 1.00 90.88 98 ILE A CA 1
ATOM 739 C C . ILE A 1 98 ? -3.362 4.401 -14.996 1.00 90.88 98 ILE A C 1
ATOM 741 O O . ILE A 1 98 ? -4.524 4.775 -14.842 1.00 90.88 98 ILE A O 1
ATOM 745 N N . LEU A 1 99 ? -3.059 3.175 -15.431 1.00 87.06 99 LEU A N 1
ATOM 746 C CA . LEU A 1 99 ? -4.075 2.183 -15.777 1.00 87.06 99 LEU A CA 1
ATOM 747 C C . LEU A 1 99 ? -4.885 1.730 -14.564 1.00 87.06 99 LEU A C 1
ATOM 749 O O . LEU A 1 99 ? -6.073 1.485 -14.710 1.00 87.06 99 LEU A O 1
ATOM 753 N N . VAL A 1 100 ? -4.275 1.617 -13.383 1.00 85.50 100 VAL A N 1
ATOM 754 C CA . VAL A 1 100 ? -4.918 1.064 -12.181 1.00 85.50 100 VAL A CA 1
ATOM 755 C C . VAL A 1 100 ? -5.848 2.055 -11.488 1.00 85.50 100 VAL A C 1
ATOM 757 O O . VAL A 1 100 ? -6.914 1.646 -11.023 1.00 85.50 100 VAL A O 1
ATOM 760 N N . ILE A 1 101 ? -5.485 3.341 -11.433 1.00 88.88 101 ILE A N 1
ATOM 761 C CA . ILE A 1 101 ? -6.259 4.399 -10.756 1.00 88.88 101 ILE A CA 1
ATOM 762 C C . ILE A 1 101 ? -7.777 4.343 -11.042 1.00 88.88 101 ILE A C 1
ATOM 764 O O . ILE A 1 101 ? -8.543 4.309 -10.074 1.00 88.88 101 ILE A O 1
ATOM 768 N N . PRO A 1 102 ? -8.259 4.277 -12.301 1.00 88.44 102 PRO A N 1
ATOM 769 C CA . PRO A 1 102 ? -9.699 4.260 -12.578 1.00 88.44 102 PRO A CA 1
ATOM 770 C C . PRO A 1 102 ? -10.425 3.014 -12.044 1.00 88.44 102 PRO A C 1
ATOM 772 O O . PRO A 1 102 ? -11.631 3.062 -11.803 1.00 88.44 102 PRO A O 1
ATOM 775 N N . PHE A 1 103 ? -9.718 1.904 -11.817 1.00 87.12 103 PHE A N 1
ATOM 776 C CA . PHE A 1 103 ? -10.312 0.648 -11.347 1.00 87.12 103 PHE A CA 1
ATOM 777 C C . PHE A 1 103 ? -10.277 0.481 -9.825 1.00 87.12 103 PHE A C 1
ATOM 779 O O . PHE A 1 103 ? -10.907 -0.447 -9.308 1.00 87.12 103 PHE A O 1
ATOM 786 N N . VAL A 1 104 ? -9.599 1.376 -9.095 1.00 87.25 104 VAL A N 1
ATOM 787 C CA . VAL A 1 104 ? -9.505 1.331 -7.625 1.00 87.25 104 VAL A CA 1
ATOM 788 C C . VAL A 1 104 ? -10.886 1.200 -6.958 1.00 87.25 104 VAL A C 1
ATOM 790 O O . VAL A 1 104 ? -11.052 0.282 -6.149 1.00 87.25 104 VAL A O 1
ATOM 793 N N . PRO A 1 105 ? -11.917 2.008 -7.295 1.00 86.69 105 PRO A N 1
ATOM 794 C CA . PRO A 1 105 ? -13.209 1.936 -6.606 1.00 86.69 105 PRO A CA 1
ATOM 795 C C . PRO A 1 105 ? -13.930 0.600 -6.817 1.00 86.69 105 PRO A C 1
ATOM 797 O O . PRO A 1 105 ? -14.528 0.053 -5.887 1.00 86.69 105 PRO A O 1
ATOM 800 N N . SER A 1 106 ? -13.857 0.054 -8.032 1.00 89.00 106 SER A N 1
ATOM 801 C CA . SER A 1 106 ? -14.455 -1.238 -8.382 1.00 89.00 106 SER A CA 1
ATOM 802 C C . SER A 1 106 ? -13.780 -2.380 -7.628 1.00 89.00 106 SER A C 1
ATOM 804 O O . SER A 1 106 ? -14.453 -3.257 -7.086 1.00 89.00 106 SER A O 1
ATOM 806 N N . PHE A 1 107 ? -12.453 -2.333 -7.513 1.00 85.69 107 PHE A N 1
ATOM 807 C CA . PHE A 1 107 ? -11.699 -3.343 -6.781 1.00 85.69 107 PHE A CA 1
ATOM 808 C C . PHE A 1 107 ? -11.911 -3.281 -5.276 1.00 85.69 107 PHE A C 1
ATOM 810 O O . PHE A 1 107 ? -11.979 -4.330 -4.647 1.00 85.69 107 PHE A O 1
ATOM 817 N N . ILE A 1 108 ? -12.087 -2.097 -4.687 1.00 85.19 108 ILE A N 1
ATOM 818 C CA . ILE A 1 108 ? -12.432 -1.992 -3.262 1.00 85.19 108 ILE A CA 1
ATOM 819 C C . ILE A 1 108 ? -13.717 -2.778 -2.964 1.00 85.19 108 ILE A C 1
ATOM 821 O O . ILE A 1 108 ? -13.782 -3.478 -1.954 1.00 85.19 108 ILE A O 1
ATOM 825 N N . LYS A 1 109 ? -14.721 -2.718 -3.850 1.00 88.19 109 LYS A N 1
ATOM 826 C CA . LYS A 1 109 ? -15.957 -3.504 -3.700 1.00 88.19 109 LYS A CA 1
ATOM 827 C C . LYS A 1 109 ? -15.683 -5.006 -3.784 1.00 88.19 109 LYS A C 1
ATOM 829 O O . LYS A 1 109 ? -16.130 -5.743 -2.913 1.00 88.19 109 LYS A O 1
ATOM 834 N N . LEU A 1 110 ? -14.910 -5.447 -4.777 1.00 90.00 110 LEU A N 1
ATOM 835 C CA . LEU A 1 110 ? -14.541 -6.857 -4.946 1.00 90.00 110 LEU A CA 1
ATOM 836 C C . LEU A 1 110 ? -13.754 -7.397 -3.740 1.00 90.00 110 LEU A C 1
ATOM 838 O O . LEU A 1 110 ? -14.063 -8.457 -3.206 1.00 90.00 110 LEU A O 1
ATOM 842 N N . LEU A 1 111 ? -12.764 -6.648 -3.264 1.00 89.12 111 LEU A N 1
ATOM 843 C CA . LEU A 1 111 ? -11.902 -7.051 -2.153 1.00 89.12 111 LEU A CA 1
ATOM 844 C C . LEU A 1 111 ? -12.644 -7.090 -0.815 1.00 89.12 111 LEU A C 1
ATOM 846 O O . LEU A 1 111 ? -12.288 -7.891 0.044 1.00 89.12 111 LEU A O 1
ATOM 850 N N . LYS A 1 112 ? -13.691 -6.273 -0.640 1.00 86.44 112 LYS A N 1
ATOM 851 C CA . LYS A 1 112 ? -14.604 -6.375 0.510 1.00 86.44 112 LYS A CA 1
ATOM 852 C C . LYS A 1 112 ? -15.400 -7.681 0.522 1.00 86.44 112 LYS A C 1
ATOM 854 O O . LYS A 1 112 ? -15.737 -8.150 1.602 1.00 86.44 112 LYS A O 1
ATOM 859 N N . VAL A 1 113 ? -15.673 -8.260 -0.649 1.00 89.75 113 VAL A N 1
ATOM 860 C CA . VAL A 1 113 ? -16.328 -9.572 -0.775 1.00 89.75 113 VAL A CA 1
ATOM 861 C C . VAL A 1 113 ? -15.332 -10.707 -0.532 1.00 89.75 113 VAL A C 1
ATOM 863 O O . VAL A 1 113 ? -15.655 -11.644 0.188 1.00 89.75 113 VAL A O 1
ATOM 866 N N . ILE A 1 114 ? -14.119 -10.621 -1.094 1.00 88.12 114 ILE A N 1
ATOM 867 C CA . ILE A 1 114 ? -13.089 -11.671 -0.949 1.00 88.12 114 ILE A CA 1
ATOM 868 C C . ILE A 1 114 ? -12.560 -11.746 0.488 1.00 88.12 114 ILE A C 1
ATOM 870 O O . ILE A 1 114 ? -12.384 -12.832 1.031 1.00 88.12 114 ILE A O 1
ATOM 874 N N . ILE A 1 115 ? -12.296 -10.591 1.100 1.00 86.38 115 ILE A N 1
ATOM 875 C CA . ILE A 1 115 ? -11.856 -10.476 2.491 1.00 86.38 115 ILE A CA 1
ATOM 876 C C . ILE A 1 115 ? -12.975 -9.744 3.235 1.00 86.38 115 ILE A C 1
ATOM 878 O O . ILE A 1 115 ? -12.950 -8.508 3.286 1.00 86.38 115 ILE A O 1
ATOM 882 N N . PRO A 1 116 ? -13.988 -10.463 3.751 1.00 77.62 116 PRO A N 1
ATOM 883 C CA . PRO A 1 116 ? -15.058 -9.868 4.542 1.00 77.62 116 PRO A CA 1
ATOM 884 C C . PRO A 1 116 ? -14.538 -9.410 5.912 1.00 77.62 116 PRO A C 1
ATOM 886 O O . PRO A 1 116 ? -13.495 -9.859 6.383 1.00 77.62 116 PRO A O 1
ATOM 889 N N . GLY A 1 117 ? -15.270 -8.491 6.540 1.00 71.00 117 GLY A N 1
ATOM 890 C CA . GLY A 1 117 ? -14.910 -7.881 7.823 1.00 71.00 117 GLY A CA 1
ATOM 891 C C . GLY A 1 117 ? -14.661 -6.380 7.699 1.00 71.00 117 GLY A C 1
ATOM 892 O O . GLY A 1 117 ? -14.131 -5.895 6.697 1.00 71.00 117 GLY A O 1
ATOM 893 N N . GLU A 1 118 ? -15.084 -5.609 8.689 1.00 64.94 118 GLU A N 1
ATOM 894 C CA . GLU A 1 118 ? -14.629 -4.228 8.826 1.00 64.94 118 GLU A CA 1
ATOM 895 C C . GLU A 1 118 ? -13.390 -4.232 9.716 1.00 64.94 118 GLU A C 1
ATOM 897 O O . GLU A 1 118 ? -13.324 -4.999 10.677 1.00 64.94 118 GLU A O 1
ATOM 902 N N . ASP A 1 119 ? -12.398 -3.402 9.392 1.00 60.03 119 ASP A N 1
ATOM 903 C CA . ASP A 1 119 ? -11.412 -3.063 10.410 1.00 60.03 119 ASP A CA 1
ATOM 904 C C . ASP A 1 119 ? -12.185 -2.390 11.530 1.00 60.03 119 ASP A C 1
ATOM 906 O O . ASP A 1 119 ? -12.809 -1.355 11.283 1.00 60.03 119 ASP A O 1
ATOM 910 N N . LYS A 1 120 ? -12.175 -3.002 12.720 1.00 51.72 120 LYS A N 1
ATOM 911 C CA . LYS A 1 120 ? -12.815 -2.431 13.910 1.00 51.72 120 LYS A CA 1
ATOM 912 C C . LYS A 1 120 ? -12.316 -0.985 14.088 1.00 51.72 120 LYS A C 1
ATOM 914 O O . LYS A 1 120 ? -13.082 -0.028 14.068 1.00 51.72 120 LYS A O 1
ATOM 919 N N . ILE A 1 121 ? -11.007 -0.802 13.921 1.00 53.25 121 ILE A N 1
ATOM 920 C CA . ILE A 1 121 ? -10.336 0.493 14.000 1.00 53.25 121 ILE A CA 1
ATOM 921 C C . ILE A 1 121 ? -10.289 1.178 12.617 1.00 53.25 121 ILE A C 1
ATOM 923 O O . ILE A 1 121 ? -9.289 1.143 11.899 1.00 53.25 121 ILE A O 1
ATOM 927 N N . LYS A 1 122 ? -11.386 1.823 12.204 1.00 50.84 122 LYS A N 1
ATOM 928 C CA . LYS A 1 122 ? -11.419 2.686 11.002 1.00 50.84 122 LYS A CA 1
ATOM 929 C C . LYS A 1 122 ? -10.508 3.913 11.162 1.00 50.84 122 LYS A C 1
ATOM 931 O O . LYS A 1 122 ? -10.895 4.825 11.870 1.00 50.84 122 LYS A O 1
ATOM 936 N N . ASN A 1 123 ? -9.399 4.025 10.418 1.00 46.34 123 ASN A N 1
ATOM 937 C CA . ASN A 1 123 ? -8.751 5.314 10.068 1.00 46.34 123 ASN A CA 1
ATOM 938 C C . ASN A 1 123 ? -8.627 6.354 11.220 1.00 46.34 123 ASN A C 1
ATOM 940 O O . ASN A 1 123 ? -8.898 7.537 11.009 1.00 46.34 123 ASN A O 1
ATOM 944 N N . ARG A 1 124 ? -8.240 5.955 12.440 1.00 52.44 124 ARG A N 1
ATOM 945 C CA . ARG A 1 124 ? -8.227 6.876 13.601 1.00 52.44 124 ARG A CA 1
ATOM 946 C C . ARG A 1 124 ? -6.876 7.561 13.867 1.00 52.44 124 ARG A C 1
ATOM 948 O O . ARG A 1 124 ? -6.803 8.433 14.727 1.00 52.44 124 ARG A O 1
ATOM 955 N N . ASP A 1 125 ? -5.850 7.290 13.053 1.00 46.28 125 ASP A N 1
ATOM 956 C CA . ASP A 1 125 ? -4.554 8.003 13.081 1.00 46.28 125 ASP A CA 1
ATOM 957 C C . ASP A 1 125 ? -4.639 9.479 12.641 1.00 46.28 125 ASP A C 1
ATOM 959 O O . ASP A 1 125 ? -3.664 10.222 12.733 1.00 46.28 125 ASP A O 1
ATOM 963 N N . LYS A 1 126 ? -5.812 9.938 12.186 1.00 47.97 126 LYS A N 1
ATOM 964 C CA . LYS A 1 126 ? -6.082 11.335 11.814 1.00 47.97 126 LYS A CA 1
ATOM 965 C C . LYS A 1 126 ? -7.064 12.015 12.763 1.00 47.97 126 LYS A C 1
ATOM 967 O O . LYS A 1 126 ? -7.981 12.706 12.328 1.00 47.97 126 LYS A O 1
ATOM 972 N N . LEU A 1 127 ? -6.888 11.851 14.069 1.00 59.75 127 LEU A N 1
ATOM 973 C CA . LEU A 1 127 ? -7.443 12.840 14.987 1.00 59.75 127 LEU A CA 1
ATOM 974 C C . LEU A 1 127 ? -6.635 14.124 14.791 1.00 59.75 127 LEU A C 1
ATOM 976 O O . LEU A 1 127 ? -5.565 14.277 15.374 1.00 59.75 127 LEU A O 1
ATOM 980 N N . GLU A 1 128 ? -7.127 15.018 13.930 1.00 63.41 128 GLU A N 1
ATOM 981 C CA . GLU A 1 128 ? -6.524 16.339 13.737 1.00 63.41 128 GLU A CA 1
ATOM 982 C C . GLU A 1 128 ? -6.343 17.009 15.107 1.00 63.41 128 GLU A C 1
ATOM 984 O O . GLU A 1 128 ? -7.242 16.888 15.950 1.00 63.41 128 GLU A O 1
ATOM 989 N N . PRO A 1 129 ? -5.197 17.648 15.383 1.00 69.75 129 PRO A N 1
ATOM 990 C CA . PRO A 1 129 ? -4.970 18.313 16.660 1.00 69.75 129 PRO A CA 1
ATOM 991 C C . PRO A 1 129 ? -6.013 19.414 16.895 1.00 69.75 129 PRO A C 1
ATOM 993 O O . PRO A 1 129 ? -6.541 20.002 15.953 1.00 69.75 129 PRO A O 1
ATOM 996 N N . LEU A 1 130 ? -6.346 19.663 18.163 1.00 80.50 130 LEU A N 1
ATOM 997 C CA . LEU A 1 130 ? -7.242 20.757 18.535 1.00 80.50 130 LEU A CA 1
ATOM 998 C C . LEU A 1 130 ? -6.518 22.087 18.274 1.00 80.50 130 LEU A C 1
ATOM 1000 O O . LEU A 1 130 ? -5.440 22.308 18.820 1.00 80.50 130 LEU A O 1
ATOM 1004 N N . ASP A 1 131 ? -7.090 22.947 17.431 1.00 81.56 131 ASP A N 1
ATOM 1005 C CA . ASP A 1 131 ? -6.486 24.234 17.078 1.00 81.56 131 ASP A CA 1
ATOM 1006 C C . ASP A 1 131 ? -6.689 25.260 18.202 1.00 81.56 131 ASP A C 1
ATOM 1008 O O . ASP A 1 131 ? -7.809 25.690 18.498 1.00 81.56 131 ASP A O 1
ATOM 1012 N N . GLU A 1 132 ? -5.590 25.628 18.860 1.00 82.56 132 GLU A N 1
ATOM 1013 C CA . GLU A 1 132 ? -5.569 26.585 19.970 1.00 82.56 132 GLU A CA 1
ATOM 1014 C C . GLU A 1 132 ? -5.778 28.030 19.507 1.00 82.56 132 GLU A C 1
ATOM 1016 O O . GLU A 1 132 ? -6.222 28.865 20.293 1.00 82.56 132 GLU A O 1
ATOM 1021 N N . GLU A 1 133 ? -5.527 28.347 18.233 1.00 82.00 133 GLU A N 1
ATOM 1022 C CA . GLU A 1 133 ? -5.720 29.699 17.703 1.00 82.00 133 GLU A CA 1
ATOM 1023 C C . GLU A 1 133 ? -7.212 30.080 17.663 1.00 82.00 133 GLU A C 1
ATOM 1025 O O . GLU A 1 133 ? -7.571 31.252 17.825 1.00 82.00 133 GLU A O 1
ATOM 1030 N N . ILE A 1 134 ? -8.093 29.078 17.536 1.00 84.88 134 ILE A N 1
ATOM 1031 C CA . ILE A 1 134 ? -9.551 29.244 17.600 1.00 84.88 134 ILE A CA 1
ATOM 1032 C C . ILE A 1 134 ? -9.990 29.760 18.974 1.00 84.88 134 ILE A C 1
ATOM 1034 O O . ILE A 1 134 ? -10.947 30.526 19.032 1.00 84.88 134 ILE A O 1
ATOM 1038 N N . ILE A 1 135 ? -9.282 29.429 20.061 1.00 85.56 135 ILE A N 1
ATOM 1039 C CA . ILE A 1 135 ? -9.637 29.885 21.417 1.00 85.56 135 ILE A CA 1
ATOM 1040 C C . ILE A 1 135 ? -9.656 31.417 21.475 1.00 85.56 135 ILE A C 1
ATOM 1042 O O . ILE A 1 135 ? -10.638 32.018 21.903 1.00 85.56 135 ILE A O 1
ATOM 1046 N N . SER A 1 136 ? -8.599 32.054 20.967 1.00 83.50 136 SER A N 1
ATOM 1047 C CA . SER A 1 136 ? -8.454 33.515 20.984 1.00 83.50 136 SER A CA 1
ATOM 1048 C C . SER A 1 136 ? -9.332 34.222 19.950 1.00 83.50 136 SER A C 1
ATOM 1050 O O . SER A 1 136 ? -9.703 35.378 20.144 1.00 83.50 136 SER A O 1
ATOM 1052 N N . ARG A 1 137 ? -9.632 33.566 18.821 1.00 86.75 137 ARG A N 1
ATOM 1053 C CA . ARG A 1 137 ? -10.357 34.180 17.694 1.00 86.75 137 ARG A CA 1
ATOM 1054 C C . ARG A 1 137 ? -11.867 33.960 17.746 1.00 86.75 137 ARG A C 1
ATOM 1056 O O . ARG A 1 137 ? -12.613 34.822 17.288 1.00 86.75 137 ARG A O 1
ATOM 1063 N N . PHE A 1 138 ? -12.318 32.811 18.249 1.00 87.50 138 PHE A N 1
ATOM 1064 C CA . PHE A 1 138 ? -13.718 32.391 18.220 1.00 87.50 138 PHE A CA 1
ATOM 1065 C C . PHE A 1 138 ?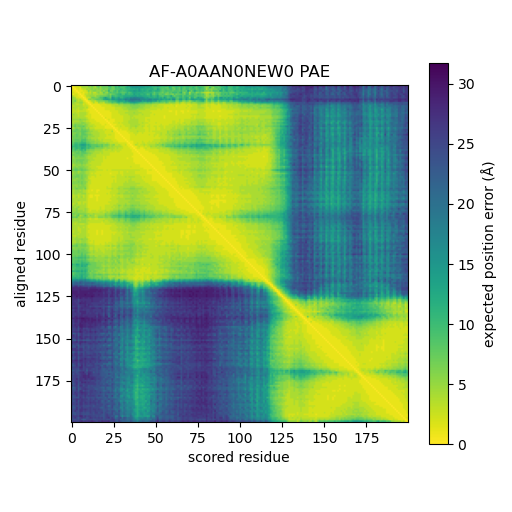 -14.051 31.360 19.331 1.00 87.50 138 PHE A C 1
ATOM 1067 O O . PHE A 1 138 ? -14.146 30.159 19.056 1.00 87.50 138 PHE A O 1
ATOM 1074 N N . PRO A 1 139 ? -14.295 31.813 20.580 1.00 81.94 139 PRO A N 1
ATOM 1075 C CA . PRO A 1 139 ? -14.528 30.938 21.741 1.00 81.94 139 PRO A CA 1
ATOM 1076 C C . PRO A 1 139 ? -15.693 29.943 21.583 1.00 81.94 139 PRO A C 1
ATOM 1078 O O . PRO A 1 139 ? -15.594 28.787 21.991 1.00 81.94 139 PRO A O 1
ATOM 1081 N N . GLU A 1 140 ? -16.778 30.356 20.921 1.00 84.19 140 GLU A N 1
ATOM 1082 C CA . GLU A 1 140 ? -17.929 29.494 20.590 1.00 84.19 140 GLU A CA 1
ATOM 1083 C C . GLU A 1 140 ? -17.511 28.299 19.707 1.00 84.19 140 GLU A C 1
ATOM 1085 O O . GLU A 1 140 ? -17.963 27.165 19.896 1.00 84.19 140 GLU A O 1
ATOM 1090 N N . GLY A 1 141 ? -16.603 28.530 18.752 1.00 82.75 141 GLY A N 1
ATOM 1091 C CA . GLY A 1 141 ? -16.045 27.485 17.892 1.00 82.75 141 GLY A CA 1
ATOM 1092 C C . GLY A 1 141 ? -15.108 26.544 18.639 1.00 82.75 141 GLY A C 1
ATOM 1093 O O . GLY A 1 141 ? -15.111 25.344 18.369 1.00 82.75 141 GLY A O 1
ATOM 1094 N N . ALA A 1 142 ? -14.365 27.055 19.619 1.00 86.81 142 ALA A N 1
ATOM 1095 C CA . ALA A 1 142 ? -13.523 26.234 20.481 1.00 86.81 142 ALA A CA 1
ATOM 1096 C C . ALA A 1 142 ? -14.375 25.281 21.348 1.00 86.81 142 ALA A C 1
ATOM 1098 O O . ALA A 1 142 ? -14.076 24.090 21.440 1.00 86.81 142 ALA A O 1
ATOM 1099 N N . LEU A 1 143 ? -15.509 25.750 21.888 1.00 88.06 143 LEU A N 1
ATOM 1100 C CA . LEU A 1 143 ? -16.448 24.900 22.632 1.00 88.06 143 LEU A CA 1
ATOM 1101 C C . LEU A 1 143 ? -17.138 23.859 21.733 1.00 88.06 143 LEU A C 1
ATOM 1103 O O . LEU A 1 143 ? -17.331 22.707 22.133 1.00 88.06 143 LEU A O 1
ATOM 1107 N N . ARG A 1 144 ? -17.471 24.232 20.489 1.00 85.38 144 ARG A N 1
ATOM 1108 C CA . ARG A 1 144 ? -17.977 23.298 19.467 1.00 85.38 144 ARG A CA 1
ATOM 1109 C C . ARG A 1 144 ? -16.973 22.176 19.202 1.00 85.38 144 ARG A C 1
ATOM 1111 O O . ARG A 1 144 ? -17.366 21.012 19.186 1.00 85.38 144 ARG A O 1
ATOM 1118 N N . LEU A 1 145 ? -15.696 22.522 19.048 1.00 84.94 145 LEU A N 1
ATOM 1119 C CA . LEU A 1 145 ? -14.617 21.573 18.796 1.00 84.94 145 LEU A CA 1
ATOM 1120 C C . LEU A 1 145 ? -14.438 20.587 19.958 1.00 84.94 145 LEU A C 1
ATOM 1122 O O . LEU A 1 145 ? -14.273 19.389 19.723 1.00 84.94 145 LEU A O 1
ATOM 1126 N N . VAL A 1 146 ? -14.534 21.071 21.202 1.00 90.00 146 VAL A N 1
ATOM 1127 C CA . VAL A 1 146 ? -14.552 20.215 22.398 1.00 90.00 146 VAL A CA 1
ATOM 1128 C C . VAL A 1 146 ? -15.722 19.240 22.335 1.00 90.00 146 VAL A C 1
ATOM 1130 O O . VAL A 1 146 ? -15.512 18.037 22.457 1.00 90.00 146 VAL A O 1
ATOM 1133 N N . LYS A 1 147 ? -16.943 19.732 22.090 1.00 88.56 147 LYS A N 1
ATOM 1134 C CA . LYS A 1 147 ? -18.141 18.886 22.009 1.00 88.56 147 LYS A CA 1
ATOM 1135 C C . LYS A 1 147 ? -17.987 17.790 20.953 1.00 88.56 147 LYS A C 1
ATOM 1137 O O . LYS A 1 147 ? -18.264 16.627 21.233 1.00 88.56 147 LYS A O 1
ATOM 1142 N N . ASP A 1 148 ? -17.542 18.156 19.756 1.00 84.75 148 ASP A N 1
ATOM 1143 C CA . ASP A 1 148 ? -17.383 17.216 18.648 1.00 84.75 148 ASP A CA 1
ATOM 1144 C C . ASP A 1 148 ? -16.303 16.167 18.976 1.00 84.75 148 ASP A C 1
ATOM 1146 O O . ASP A 1 148 ? -16.483 14.982 18.695 1.00 84.75 148 ASP A O 1
ATOM 1150 N N . ARG A 1 149 ? -15.224 16.556 19.671 1.00 86.19 149 ARG A N 1
ATOM 1151 C CA . ARG A 1 149 ? -14.195 15.616 20.137 1.00 86.19 149 ARG A CA 1
ATOM 1152 C C . ARG A 1 149 ? -14.696 14.682 21.243 1.00 86.19 149 ARG A C 1
ATOM 1154 O O . ARG A 1 149 ? -14.357 13.500 21.224 1.00 86.19 149 ARG A O 1
ATOM 1161 N N . THR A 1 150 ? -15.526 15.174 22.160 1.00 89.75 150 THR A N 1
ATOM 1162 C CA . THR A 1 150 ? -16.173 14.349 23.192 1.00 89.75 150 THR A CA 1
ATOM 1163 C C . THR A 1 150 ? -17.088 13.298 22.568 1.00 89.75 150 THR A C 1
ATOM 1165 O O . THR A 1 150 ? -17.086 12.157 23.015 1.00 89.75 150 THR A O 1
ATOM 1168 N N . ILE A 1 151 ? -17.820 13.634 21.500 1.00 86.12 151 ILE A N 1
ATOM 1169 C CA . ILE A 1 151 ? -18.656 12.663 20.772 1.00 86.12 151 ILE A CA 1
ATOM 1170 C C . ILE A 1 151 ? -17.793 11.536 20.182 1.00 86.12 151 ILE A C 1
ATOM 1172 O O . ILE A 1 151 ? -18.121 10.367 20.354 1.00 86.12 151 ILE A O 1
ATOM 1176 N N . VAL A 1 152 ? -16.641 11.858 19.581 1.00 85.00 152 VAL A N 1
ATOM 1177 C CA . VAL A 1 152 ? -15.709 10.829 19.077 1.00 85.00 152 VAL A CA 1
ATOM 1178 C C . VAL A 1 152 ? -15.194 9.924 20.202 1.00 85.00 152 VAL A C 1
ATOM 1180 O O . VAL A 1 152 ? -15.032 8.719 20.001 1.00 85.00 152 VAL A O 1
ATOM 1183 N N . MET A 1 153 ? -14.936 10.484 21.387 1.00 88.56 153 MET A N 1
ATOM 1184 C CA . MET A 1 153 ? -14.535 9.707 22.561 1.00 88.56 153 MET A CA 1
ATOM 1185 C C . MET A 1 153 ? -15.643 8.748 23.017 1.00 88.56 153 MET A C 1
ATOM 1187 O O . MET A 1 153 ? -15.348 7.605 23.353 1.00 88.56 153 MET A O 1
ATOM 1191 N N . VAL A 1 154 ? -16.912 9.169 22.967 1.00 88.94 154 VAL A N 1
ATOM 1192 C CA . VAL A 1 154 ? -18.066 8.298 23.256 1.00 88.94 154 VAL A CA 1
ATOM 1193 C C . VAL A 1 154 ? -18.115 7.114 22.290 1.00 88.94 154 VAL A C 1
ATOM 1195 O O . VAL A 1 154 ? -18.273 5.979 22.739 1.00 88.94 154 VAL A O 1
ATOM 1198 N N . ASP A 1 155 ? -17.908 7.351 20.993 1.00 85.19 155 ASP A N 1
ATOM 1199 C CA . ASP A 1 155 ? -17.891 6.278 19.991 1.00 85.19 155 ASP A CA 1
ATOM 1200 C C . ASP A 1 155 ? -16.762 5.264 20.254 1.00 85.19 155 ASP A C 1
ATOM 1202 O O . ASP A 1 155 ? -16.956 4.061 20.084 1.00 85.19 155 ASP A O 1
ATOM 1206 N N . LEU A 1 156 ? -15.585 5.730 20.693 1.00 87.00 156 LEU A N 1
ATOM 1207 C CA . LEU A 1 156 ? -14.461 4.860 21.072 1.00 87.00 156 LEU A CA 1
ATOM 1208 C C . LEU A 1 156 ? -14.765 4.016 22.309 1.00 87.00 156 LEU A C 1
ATOM 1210 O O . LEU A 1 156 ? -14.465 2.824 22.328 1.00 87.00 156 LEU A O 1
ATOM 1214 N N . VAL A 1 157 ? -15.360 4.622 23.338 1.00 90.81 157 VAL A N 1
ATOM 1215 C CA . VAL A 1 157 ? -15.742 3.913 24.567 1.00 90.81 157 VAL A CA 1
ATOM 1216 C C . VAL A 1 157 ? -16.795 2.851 24.261 1.00 90.81 157 VAL A C 1
ATOM 1218 O O . VAL A 1 157 ? -16.690 1.728 24.749 1.00 90.81 157 VAL A O 1
ATOM 1221 N N . HIS A 1 158 ? -17.778 3.169 23.416 1.00 89.62 158 HIS A N 1
ATOM 1222 C CA . HIS A 1 158 ? -18.780 2.201 22.981 1.00 89.62 158 HIS A CA 1
ATOM 1223 C C . HIS A 1 158 ? -18.135 1.003 22.268 1.00 89.62 158 HIS A C 1
ATOM 1225 O O . HIS A 1 158 ? -18.408 -0.145 22.614 1.00 89.62 158 HIS A O 1
ATOM 1231 N N . GLU A 1 159 ? -17.222 1.259 21.330 1.00 85.69 159 GLU A N 1
ATOM 1232 C CA . GLU A 1 159 ? -16.482 0.210 20.621 1.00 85.69 159 GLU A CA 1
ATOM 1233 C C . GLU A 1 159 ? -15.606 -0.627 21.575 1.00 85.69 159 GLU A C 1
ATOM 1235 O O . GLU A 1 159 ? -15.542 -1.851 21.456 1.00 85.69 159 GLU A O 1
ATOM 1240 N N . SER A 1 160 ? -14.985 0.011 22.573 1.00 89.06 160 SER A N 1
ATOM 1241 C CA . SER A 1 160 ? -14.172 -0.666 23.592 1.00 89.06 160 SER A CA 1
ATOM 1242 C C . SER A 1 160 ? -15.012 -1.620 24.441 1.00 89.06 160 SER A C 1
ATOM 1244 O O . SER A 1 160 ? -14.587 -2.741 24.735 1.00 89.06 160 SER A O 1
ATOM 1246 N N . LEU A 1 161 ? -16.248 -1.233 24.773 1.00 91.44 161 LEU A N 1
ATOM 1247 C CA . LEU A 1 161 ? -17.194 -2.099 25.474 1.00 91.44 161 LEU A CA 1
ATOM 1248 C C . LEU A 1 161 ? -17.614 -3.299 24.614 1.00 91.44 161 LEU A C 1
ATOM 1250 O O . LEU A 1 161 ? -17.648 -4.422 25.120 1.00 91.44 161 LEU A O 1
ATOM 1254 N N . GLU A 1 162 ? -17.889 -3.104 23.324 1.00 88.94 162 GLU A N 1
ATOM 1255 C CA . GLU A 1 162 ? -18.228 -4.197 22.400 1.00 88.94 162 GLU A CA 1
ATOM 1256 C C . GLU A 1 162 ? -17.057 -5.172 22.191 1.00 88.94 162 GLU A C 1
ATOM 1258 O O . GLU A 1 162 ? -17.243 -6.398 22.193 1.00 88.94 162 GLU A O 1
ATOM 1263 N N . ALA A 1 163 ? -15.836 -4.648 22.050 1.00 86.00 163 ALA A N 1
ATOM 1264 C CA . ALA A 1 163 ? -14.617 -5.444 21.953 1.00 86.00 163 ALA A CA 1
ATOM 1265 C C . ALA A 1 163 ? -14.349 -6.212 23.257 1.00 86.00 163 ALA A C 1
ATOM 1267 O O . ALA A 1 163 ? -14.082 -7.412 23.216 1.00 86.00 163 ALA A O 1
ATOM 1268 N N . SER A 1 164 ? -14.540 -5.570 24.413 1.00 91.75 164 SER A N 1
ATOM 1269 C CA . SER A 1 164 ? -14.415 -6.203 25.732 1.00 91.75 164 SER A CA 1
ATOM 1270 C C . SER A 1 164 ? -15.421 -7.337 25.917 1.00 91.75 164 SER A C 1
ATOM 1272 O O . SER A 1 164 ? -15.058 -8.424 26.366 1.00 91.75 164 SER A O 1
ATOM 1274 N N . GLN A 1 165 ? -16.683 -7.134 25.528 1.00 92.62 165 GLN A N 1
ATOM 1275 C CA . GLN A 1 165 ? -17.695 -8.195 25.555 1.00 92.62 165 GLN A CA 1
ATOM 1276 C C . GLN A 1 165 ? -17.331 -9.357 24.626 1.00 92.62 165 GLN A C 1
ATOM 1278 O O . GLN A 1 165 ? -17.515 -10.521 24.991 1.00 92.62 165 GLN A O 1
ATOM 1283 N N . SER A 1 166 ? -16.808 -9.052 23.436 1.00 88.12 166 SER A N 1
ATOM 1284 C CA . SER A 1 166 ? -16.350 -10.066 22.483 1.00 88.12 166 SER A CA 1
ATOM 1285 C C . SER A 1 166 ? -15.210 -10.887 23.076 1.00 88.12 166 SER A C 1
ATOM 1287 O O . SER A 1 166 ? -15.350 -12.106 23.154 1.00 88.12 166 SER A O 1
ATOM 1289 N N . TYR A 1 167 ? -14.183 -10.233 23.627 1.00 89.50 167 TYR A N 1
ATOM 1290 C CA . TYR A 1 167 ? -13.068 -10.880 24.315 1.00 89.50 167 TYR A CA 1
ATOM 1291 C C . TYR A 1 167 ? -13.527 -11.784 25.462 1.00 89.50 167 TYR A C 1
ATOM 1293 O O . TYR A 1 167 ? -13.079 -12.922 25.575 1.00 89.50 167 TYR A O 1
ATOM 1301 N N . LEU A 1 168 ? -14.462 -11.328 26.301 1.00 92.69 168 LEU A N 1
ATOM 1302 C CA . LEU A 1 168 ? -14.979 -12.146 27.404 1.00 92.69 168 LEU A CA 1
ATOM 1303 C C . LEU A 1 168 ? -15.682 -13.420 26.915 1.00 92.69 168 LEU A C 1
ATOM 1305 O O . LEU A 1 168 ? -15.662 -14.437 27.610 1.00 92.69 168 LEU A O 1
ATOM 1309 N N . ARG A 1 169 ? -16.283 -13.382 25.720 1.00 91.25 169 ARG A N 1
ATOM 1310 C CA . ARG A 1 169 ? -16.977 -14.522 25.114 1.00 91.25 169 ARG A CA 1
ATOM 1311 C C . ARG A 1 169 ? -16.036 -15.453 24.346 1.00 91.25 169 ARG A C 1
ATOM 1313 O O . ARG A 1 169 ?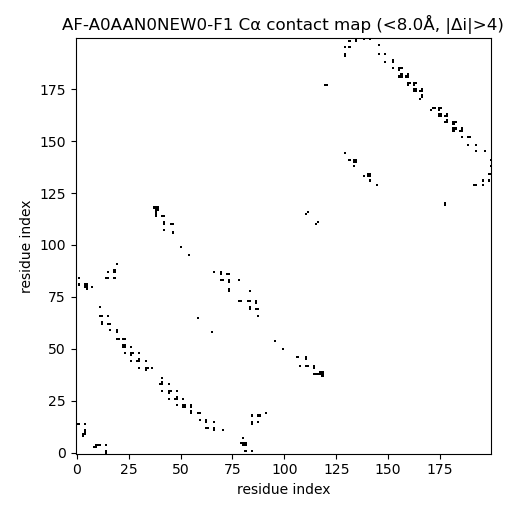 -16.188 -16.666 24.444 1.00 91.25 169 ARG A O 1
ATOM 1320 N N . THR A 1 170 ? -15.116 -14.905 23.555 1.00 88.88 170 THR A N 1
ATOM 1321 C CA . THR A 1 170 ? -14.243 -15.657 22.634 1.00 88.88 170 THR A CA 1
ATOM 1322 C C . THR A 1 170 ? -12.908 -16.043 23.268 1.00 88.88 170 THR A C 1
ATOM 1324 O O . THR A 1 170 ? -12.327 -17.056 22.889 1.00 88.88 170 THR A O 1
ATOM 1327 N N . LYS A 1 171 ? -12.432 -15.250 24.237 1.00 87.31 171 LYS A N 1
ATOM 1328 C CA . LYS A 1 171 ? -11.054 -15.231 24.754 1.00 87.31 171 LYS A CA 1
ATOM 1329 C C . LYS A 1 171 ? -9.994 -15.062 23.661 1.00 87.31 171 LYS A C 1
ATOM 1331 O O . LYS A 1 171 ? -8.859 -15.504 23.830 1.00 87.31 171 LYS A O 1
ATOM 1336 N N . ASP A 1 172 ? -10.365 -14.430 22.550 1.00 81.44 172 ASP A N 1
ATOM 1337 C CA . ASP A 1 172 ? -9.456 -14.159 21.442 1.00 81.44 172 ASP A CA 1
ATOM 1338 C C . ASP A 1 172 ? -8.481 -13.032 21.805 1.00 81.44 172 ASP A C 1
ATOM 1340 O O . ASP A 1 172 ? -8.883 -11.951 22.233 1.00 81.44 172 ASP A O 1
ATOM 1344 N N . LYS A 1 173 ? -7.184 -13.267 21.614 1.00 80.56 173 LYS A N 1
ATOM 1345 C CA . LYS A 1 173 ? -6.154 -12.261 21.878 1.00 80.56 173 LYS A CA 1
ATOM 1346 C C . LYS A 1 173 ? -6.312 -11.023 20.985 1.00 80.56 173 LYS A C 1
ATOM 1348 O O . LYS A 1 173 ? -5.999 -9.927 21.437 1.00 80.56 173 LYS A O 1
ATOM 1353 N N . GLU A 1 174 ? -6.835 -11.175 19.768 1.00 75.38 174 GLU A N 1
ATOM 1354 C CA . GLU A 1 174 ? -7.067 -10.048 18.858 1.00 75.38 174 GLU A CA 1
ATOM 1355 C C . GLU A 1 174 ? -8.102 -9.064 19.433 1.00 75.38 174 GLU A C 1
ATOM 1357 O O . GLU A 1 174 ? -7.908 -7.853 19.365 1.00 75.38 174 GLU A O 1
ATOM 1362 N N . ASP A 1 175 ? -9.157 -9.564 20.090 1.00 78.75 175 ASP A N 1
ATOM 1363 C CA . ASP A 1 175 ? -10.155 -8.715 20.752 1.00 78.75 175 ASP A CA 1
ATOM 1364 C C . ASP A 1 175 ? -9.557 -7.957 21.955 1.00 78.75 175 ASP A C 1
ATOM 1366 O O . ASP A 1 175 ? -9.892 -6.793 22.172 1.00 78.75 175 ASP A O 1
ATOM 1370 N N . TYR A 1 176 ? -8.640 -8.577 22.709 1.00 83.25 176 TYR A N 1
ATOM 1371 C CA . TYR A 1 176 ? -7.919 -7.912 23.804 1.00 83.25 176 TYR A CA 1
ATOM 1372 C C . TYR A 1 176 ? -7.015 -6.782 23.299 1.00 83.25 176 TYR A C 1
ATOM 1374 O O . TYR A 1 176 ? -7.036 -5.678 23.848 1.00 83.25 176 TYR A O 1
ATOM 1382 N N . ASP A 1 177 ? -6.244 -7.038 22.240 1.00 79.75 177 ASP A N 1
ATOM 1383 C CA . ASP A 1 177 ? -5.347 -6.037 21.659 1.00 79.75 177 ASP A CA 1
ATOM 1384 C C . ASP A 1 177 ? -6.143 -4.827 21.130 1.00 79.75 177 ASP A C 1
ATOM 1386 O O . ASP A 1 177 ? -5.707 -3.685 21.286 1.00 79.75 177 ASP A O 1
ATOM 1390 N N . VAL A 1 178 ? -7.350 -5.051 20.590 1.00 81.94 178 VAL A N 1
ATOM 1391 C CA . VAL A 1 178 ? -8.276 -3.976 20.188 1.00 81.94 178 VAL A CA 1
ATOM 1392 C C . VAL A 1 178 ? -8.735 -3.142 21.386 1.00 81.94 178 VAL A C 1
ATOM 1394 O O . VAL A 1 178 ? -8.706 -1.915 21.305 1.00 81.94 178 VAL A O 1
ATOM 1397 N N . VAL A 1 179 ? -9.119 -3.767 22.506 1.00 88.31 179 VAL A N 1
ATOM 1398 C CA . VAL A 1 179 ? -9.518 -3.041 23.730 1.00 88.31 179 VAL A CA 1
ATOM 1399 C C . VAL A 1 179 ? -8.390 -2.133 24.218 1.00 88.31 179 VAL A C 1
ATOM 1401 O O . VAL A 1 179 ? -8.622 -0.954 24.479 1.00 88.31 179 VAL A O 1
ATOM 1404 N N . MET A 1 180 ? -7.162 -2.652 24.284 1.00 88.12 180 MET A N 1
ATOM 1405 C CA . MET A 1 180 ? -6.002 -1.878 24.738 1.00 88.12 180 MET A CA 1
ATOM 1406 C C . MET A 1 180 ? -5.714 -0.672 23.836 1.00 88.12 180 MET A C 1
ATOM 1408 O O . MET A 1 180 ? -5.404 0.409 24.335 1.00 88.12 180 MET A O 1
ATOM 1412 N N . GLN A 1 181 ? -5.852 -0.829 22.518 1.00 83.56 181 GLN A N 1
ATOM 1413 C CA . GLN A 1 181 ? -5.661 0.271 21.567 1.00 83.56 181 GLN A CA 1
ATOM 1414 C C . GLN A 1 181 ? -6.753 1.341 21.685 1.00 83.56 181 GLN A C 1
ATOM 1416 O O . GLN A 1 181 ? -6.453 2.536 21.649 1.00 83.56 181 GLN A O 1
ATOM 1421 N N . LEU A 1 182 ? -8.016 0.934 21.843 1.00 86.88 182 LEU A N 1
ATOM 1422 C CA . LEU A 1 182 ? -9.127 1.870 22.031 1.00 86.88 182 LEU A CA 1
ATOM 1423 C C . LEU A 1 182 ? -8.961 2.669 23.328 1.00 86.88 182 LEU A C 1
ATOM 1425 O O . LEU A 1 182 ? -9.169 3.881 23.326 1.00 86.88 182 LEU A O 1
ATOM 1429 N N . GLU A 1 183 ? -8.509 2.021 24.400 1.00 89.75 183 GLU A N 1
ATOM 1430 C CA . GLU A 1 183 ? -8.225 2.670 25.681 1.00 89.75 183 GLU A CA 1
ATOM 1431 C C . GLU A 1 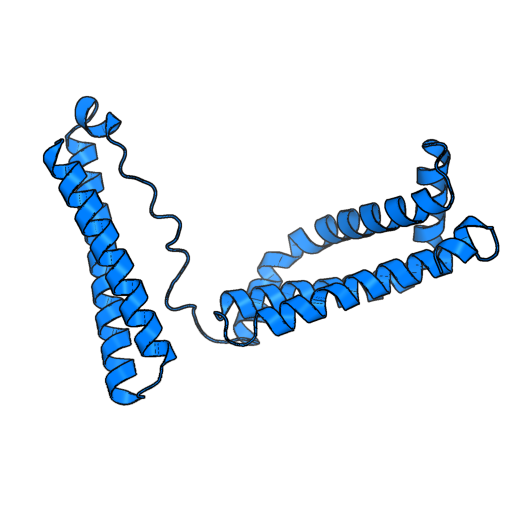183 ? -7.092 3.705 25.571 1.00 89.75 183 GLU A C 1
ATOM 1433 O O . GLU A 1 183 ? -7.200 4.819 26.087 1.00 89.75 183 GLU A O 1
ATOM 1438 N N . GLU A 1 184 ? -6.016 3.396 24.844 1.00 87.94 184 GLU A N 1
ATOM 1439 C CA . GLU A 1 184 ? -4.933 4.356 24.593 1.00 87.94 184 GLU A CA 1
ATOM 1440 C C . GLU A 1 184 ? -5.434 5.585 23.812 1.00 87.94 184 GLU A C 1
ATOM 1442 O O . GLU A 1 184 ? -5.077 6.726 24.127 1.00 87.94 184 GLU A O 1
ATOM 1447 N N . MET A 1 185 ? -6.320 5.381 22.832 1.00 85.12 185 MET A N 1
ATOM 1448 C CA . MET A 1 185 ? -6.939 6.474 22.078 1.00 85.12 185 MET A CA 1
ATOM 1449 C C . MET A 1 185 ? -7.857 7.342 22.941 1.00 85.12 185 MET A C 1
ATOM 1451 O O . MET A 1 185 ? -7.790 8.570 22.835 1.00 85.12 185 MET A O 1
ATOM 1455 N N . VAL A 1 186 ? -8.687 6.733 23.794 1.00 90.19 186 VAL A N 1
ATOM 1456 C CA . VAL A 1 186 ? -9.549 7.456 24.745 1.00 90.19 186 VAL A CA 1
ATOM 1457 C C . VAL A 1 186 ? -8.694 8.324 25.664 1.00 90.19 186 VAL A C 1
ATOM 1459 O O . VAL A 1 186 ? -8.922 9.530 25.737 1.00 90.19 186 VAL A O 1
ATOM 1462 N N . ASN A 1 187 ? -7.640 7.760 26.258 1.00 90.75 187 ASN A N 1
ATOM 1463 C CA . ASN A 1 187 ? -6.721 8.492 27.134 1.00 90.75 187 ASN A CA 1
ATOM 1464 C C . ASN A 1 187 ? -6.018 9.656 26.421 1.00 90.75 187 ASN A C 1
ATOM 1466 O O . ASN A 1 187 ? -5.854 10.744 26.984 1.00 90.75 187 ASN A O 1
ATOM 1470 N N . LYS A 1 188 ? -5.623 9.464 25.158 1.00 88.69 188 LYS A N 1
ATOM 1471 C CA . LYS A 1 188 ? -5.013 10.523 24.347 1.00 88.69 188 LYS A CA 1
ATOM 1472 C C . LYS A 1 188 ? -5.995 11.658 24.060 1.00 88.69 188 LYS A C 1
ATOM 1474 O O . LYS A 1 188 ? -5.610 12.826 24.137 1.00 88.69 188 LYS A O 1
ATOM 1479 N N . ILE A 1 189 ? -7.246 11.338 23.726 1.00 87.88 189 ILE A N 1
ATOM 1480 C CA . ILE A 1 189 ? -8.291 12.348 23.526 1.00 87.88 189 ILE A CA 1
ATOM 1481 C C . ILE A 1 189 ? -8.568 13.094 24.830 1.00 87.88 189 ILE A C 1
ATOM 1483 O O . ILE A 1 189 ? -8.580 14.321 24.799 1.00 87.88 189 ILE A O 1
ATOM 1487 N N . ASP A 1 190 ? -8.730 12.389 25.949 1.00 90.81 190 ASP A N 1
ATOM 1488 C CA . ASP A 1 190 ? -8.995 12.983 27.263 1.00 90.81 190 ASP A CA 1
ATOM 1489 C C . ASP A 1 190 ? -7.878 13.943 27.697 1.00 90.81 190 ASP A C 1
ATOM 1491 O O . ASP A 1 190 ? -8.136 15.096 28.051 1.00 90.81 190 ASP A O 1
ATOM 1495 N N . THR A 1 191 ? -6.618 13.523 27.547 1.00 90.94 191 THR A N 1
ATOM 1496 C CA . THR A 1 191 ? -5.446 14.360 27.852 1.00 90.94 191 THR A CA 1
ATOM 1497 C C . THR A 1 191 ? -5.433 15.630 26.998 1.00 90.94 191 THR A C 1
ATOM 1499 O O . THR A 1 191 ? -5.238 16.733 27.514 1.00 90.94 191 THR A O 1
ATOM 1502 N N . ASN A 1 192 ? -5.673 15.494 25.689 1.00 88.88 192 ASN A N 1
ATOM 1503 C CA . ASN A 1 192 ? -5.679 16.623 24.760 1.00 88.88 192 ASN A CA 1
ATOM 1504 C C . ASN A 1 192 ? -6.858 17.571 25.011 1.00 88.88 192 ASN A C 1
ATOM 1506 O O . ASN A 1 192 ? -6.670 18.786 25.014 1.00 88.88 192 ASN A O 1
ATOM 1510 N N . LEU A 1 193 ? -8.059 17.033 25.243 1.00 90.38 193 LEU A N 1
ATOM 1511 C CA . LEU A 1 193 ? -9.254 17.808 25.578 1.00 90.38 193 LEU A CA 1
ATOM 1512 C C . LEU A 1 193 ? -9.064 18.568 26.887 1.00 90.38 193 LEU A C 1
ATOM 1514 O O . LEU A 1 193 ?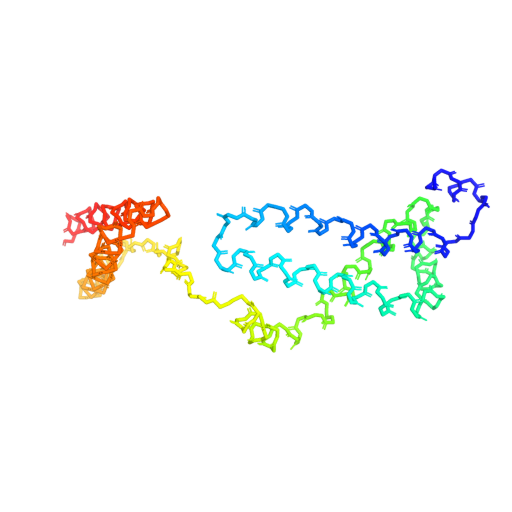 -9.356 19.758 26.938 1.00 90.38 193 LEU A O 1
ATOM 1518 N N . THR A 1 194 ? -8.530 17.916 27.918 1.00 91.56 194 THR A N 1
ATOM 1519 C CA . THR A 1 194 ? -8.249 18.542 29.215 1.00 91.56 194 THR A CA 1
ATOM 1520 C C . THR A 1 194 ? -7.227 19.667 29.073 1.00 91.56 194 THR A C 1
ATOM 1522 O O . THR A 1 194 ? -7.420 20.755 29.615 1.00 91.56 194 THR A O 1
ATOM 1525 N N . ALA A 1 195 ? -6.149 19.445 28.317 1.00 89.88 195 ALA A N 1
ATOM 1526 C CA . ALA A 1 195 ? -5.152 20.479 28.048 1.00 89.88 195 ALA A CA 1
ATOM 1527 C C . ALA A 1 195 ? -5.745 21.669 27.278 1.00 89.88 195 ALA A C 1
ATOM 1529 O O . ALA A 1 195 ? -5.436 22.816 27.599 1.00 89.88 195 ALA A O 1
ATOM 1530 N N . TYR A 1 196 ? -6.613 21.400 26.302 1.00 89.69 196 TYR A N 1
ATOM 1531 C CA . TYR A 1 196 ? -7.293 22.419 25.507 1.00 89.69 196 TYR A CA 1
ATOM 1532 C C . TYR A 1 196 ? -8.295 23.228 26.339 1.00 89.69 196 TYR A C 1
ATOM 1534 O O . TYR A 1 196 ? -8.258 24.453 26.326 1.00 89.69 196 TYR A O 1
ATOM 1542 N N . LEU A 1 197 ? -9.128 22.556 27.139 1.00 88.94 197 LEU A N 1
ATOM 1543 C CA . LEU A 1 197 ? -10.105 23.182 28.035 1.00 88.94 197 LEU A CA 1
ATOM 1544 C C . LEU A 1 197 ? -9.459 24.061 29.104 1.00 88.94 197 LEU A C 1
ATOM 1546 O O . LEU A 1 197 ? -1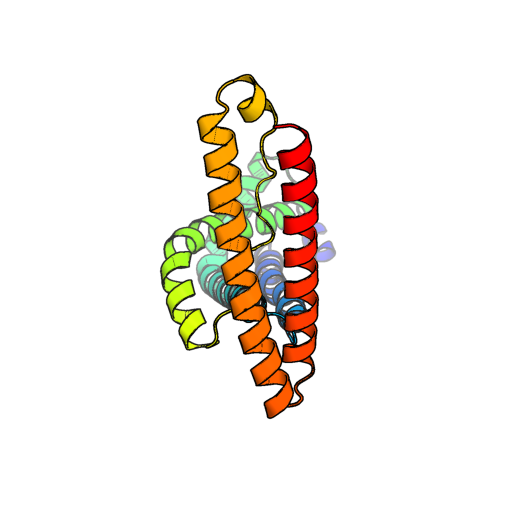0.049 25.052 29.507 1.00 88.94 197 LEU A O 1
ATOM 1550 N N . ARG A 1 198 ? -8.243 23.733 29.552 1.00 89.12 198 ARG A N 1
ATOM 1551 C CA . ARG A 1 198 ? -7.482 24.584 30.481 1.00 89.12 198 ARG A CA 1
ATOM 1552 C C . ARG A 1 198 ? -7.005 25.900 29.866 1.00 89.12 198 ARG A C 1
ATOM 1554 O O . ARG A 1 198 ? -6.613 26.788 30.619 1.00 89.12 198 ARG A O 1
ATOM 1561 N N . LYS A 1 199 ? -6.932 25.980 28.536 1.00 86.19 199 LYS A N 1
ATOM 1562 C CA . LYS A 1 199 ? -6.515 27.176 27.791 1.00 86.19 199 LYS A CA 1
ATOM 1563 C C . LYS A 1 199 ? -7.702 28.037 27.353 1.00 86.19 199 LYS A C 1
ATOM 1565 O O . LYS A 1 199 ? -7.473 29.174 26.952 1.00 86.19 199 LYS A O 1
ATOM 1570 N N . LEU A 1 200 ? -8.908 27.468 27.394 1.00 81.00 200 LEU A N 1
ATOM 1571 C CA . LEU A 1 200 ? -10.186 28.106 27.080 1.00 81.00 200 LEU A CA 1
ATOM 1572 C C . LEU A 1 200 ? -10.618 29.042 28.215 1.00 81.00 200 LEU A C 1
ATOM 1574 O O . LEU A 1 200 ? -11.156 30.121 27.889 1.00 81.00 200 LEU A O 1
#

Solvent-accessible surface area (backbone atoms only — not comparable to full-atom values): 10995 Å² total; per-residue (Å²): 106,69,72,43,39,55,72,64,74,50,65,66,56,58,60,51,52,49,48,37,51,48,55,37,58,67,30,54,61,42,45,59,69,19,64,93,48,52,50,59,47,36,40,52,26,50,51,54,34,54,49,33,44,51,51,32,58,56,45,57,79,40,39,66,68,50,40,53,50,34,52,52,58,27,54,77,68,70,47,53,63,64,44,34,55,55,51,40,52,52,51,52,54,50,55,47,51,65,66,44,61,83,48,48,71,63,46,54,58,52,39,48,66,77,50,64,72,74,47,87,78,66,82,67,93,69,70,73,79,84,68,68,69,38,41,82,76,37,51,72,57,39,54,50,52,52,53,56,52,51,51,54,42,51,55,40,52,54,50,29,52,54,30,46,54,46,19,75,74,68,68,42,65,69,33,48,54,50,28,54,53,36,51,53,51,43,52,52,50,51,53,50,50,53,58,49,60,75,73,100

pLDDT: mean 85.97, std 9.33, range [46.28, 96.56]

Foldseek 3Di:
DLVCQLVVNDALLVLLLVLLVVQLVVLVVQCVVCVVHFLVSNLVSVLSNVLSNVLSVVVNVVSVVLSVVLVVVCVVVVHGSSVSSVSSNVVSVVVSVVVCVVCVVVSVVVSCVVRPDDRLDPPPVPPPAQDLVCVVVPVVVSVVVLVVLVVVLVVLVVSLVVLVVVCVVPVDVVSVVSNVVSVVVSVVSVVRSVVSVVSD

Mean predicted aligned error: 12.39 Å

Nearest PDB structures (foldseek):
  2ic6-assembly2_B  TM=8.007E-01  e=4.203E+00  Orthohantavirus sinnombreense

Secondary structure (DSSP, 8-state):
-HHHHHTT-S-THHHHHHHHHHHHHHHHHHHHHHTTS-HHHHHHHHHHHHHHHHHHHHHHHTHHHHHHHHHHHHHHTT--HHHHHHHHHHHHHHHHHHHHGGGHHHHHHHHHHHS----SS-SGGG-PPP-THHHHH-HHHHHHHHHHHHHHHHHHHHHHHHHHHHHHHH--HHHHHHHHHHHHHHHHHHHHHHHHHTT-

Radius of gyration: 25.43 Å; Cα contacts (8 Å, |Δi|>4): 141; chains: 1; bounding box: 46×50×59 Å